Protein AF-A0A418ETD0-F1 (afdb_monomer)

Radius of gyration: 22.03 Å; Cα contacts (8 Å, |Δi|>4): 271; chains: 1; bounding box: 66×31×64 Å

Structure (mmCIF, N/CA/C/O backbone):
data_AF-A0A418ETD0-F1
#
_entry.id   AF-A0A418ETD0-F1
#
loop_
_atom_site.group_PDB
_atom_site.id
_atom_site.type_symbol
_atom_site.label_atom_id
_atom_site.label_alt_id
_atom_site.label_comp_id
_atom_site.label_asym_id
_atom_site.label_entity_id
_atom_site.label_seq_id
_atom_site.pdbx_PDB_ins_code
_atom_site.Cartn_x
_atom_site.Cartn_y
_atom_site.Cartn_z
_atom_site.occupancy
_atom_site.B_iso_or_equiv
_atom_site.auth_seq_id
_atom_site.auth_comp_id
_atom_site.auth_asym_id
_atom_site.auth_atom_id
_atom_site.pdbx_PDB_model_num
ATOM 1 N N . MET A 1 1 ? 30.623 13.959 -25.112 1.00 35.31 1 MET A N 1
ATOM 2 C CA . MET A 1 1 ? 29.538 14.837 -25.604 1.00 35.31 1 MET A CA 1
ATOM 3 C C . MET A 1 1 ? 28.334 13.960 -25.889 1.00 35.31 1 MET A C 1
ATOM 5 O O . MET A 1 1 ? 28.398 13.157 -26.806 1.00 35.31 1 MET A O 1
ATOM 9 N N . SER A 1 2 ? 27.303 14.027 -25.048 1.00 39.38 2 SER A N 1
ATOM 10 C CA . SER A 1 2 ? 26.053 13.282 -25.241 1.00 39.38 2 SER A CA 1
ATOM 11 C C . SER A 1 2 ? 25.131 14.134 -26.108 1.00 39.38 2 SER A C 1
ATOM 13 O O . SER A 1 2 ? 24.815 15.261 -25.727 1.00 39.38 2 SER A O 1
ATOM 15 N N . VAL A 1 3 ? 24.728 13.619 -27.267 1.00 35.72 3 VAL A N 1
ATOM 16 C CA . VAL A 1 3 ? 23.654 14.219 -28.062 1.00 35.72 3 VAL A CA 1
ATOM 17 C C . VAL A 1 3 ? 22.339 13.811 -27.395 1.00 35.72 3 VAL A C 1
ATOM 19 O O . VAL A 1 3 ? 22.078 12.610 -27.310 1.00 35.72 3 VAL A O 1
ATOM 22 N N . PRO A 1 4 ? 21.504 14.744 -26.905 1.00 50.06 4 PRO A N 1
ATOM 23 C CA . PRO A 1 4 ? 20.165 14.382 -26.481 1.00 50.06 4 PRO A CA 1
ATOM 24 C C . PRO A 1 4 ? 19.385 14.020 -27.747 1.00 50.06 4 PRO A C 1
ATOM 26 O O . PRO A 1 4 ? 19.139 14.877 -28.594 1.00 50.06 4 PRO A O 1
ATOM 29 N N . LEU A 1 5 ? 19.031 12.745 -27.912 1.00 43.41 5 LEU A N 1
ATOM 30 C CA . LEU A 1 5 ? 18.029 12.375 -28.904 1.00 43.41 5 LEU A CA 1
ATOM 31 C C . LEU A 1 5 ? 16.710 13.020 -28.463 1.00 43.41 5 LEU A C 1
ATOM 33 O O . LEU A 1 5 ? 16.247 12.727 -27.357 1.00 43.41 5 LEU A O 1
ATOM 37 N N . PRO A 1 6 ? 16.084 13.889 -29.275 1.00 45.78 6 PRO A N 1
ATOM 38 C CA . PRO A 1 6 ? 14.732 14.319 -28.986 1.00 45.78 6 PRO A CA 1
ATOM 39 C C . PRO A 1 6 ? 13.842 13.087 -29.150 1.00 45.78 6 PRO A C 1
ATOM 41 O O . PRO A 1 6 ? 13.578 12.637 -30.264 1.00 45.78 6 PRO A O 1
ATOM 44 N N . ILE A 1 7 ? 13.401 12.506 -28.033 1.00 53.84 7 ILE A N 1
ATOM 45 C CA . ILE A 1 7 ? 12.315 11.529 -28.042 1.00 53.84 7 ILE A CA 1
ATOM 46 C C . ILE A 1 7 ? 11.056 12.312 -28.426 1.00 53.84 7 ILE A C 1
ATOM 48 O O . ILE A 1 7 ? 10.332 12.837 -27.581 1.00 53.84 7 ILE A O 1
ATOM 52 N N . VAL A 1 8 ? 10.820 12.448 -29.728 1.00 50.56 8 VAL A N 1
ATOM 53 C CA . VAL A 1 8 ? 9.542 12.915 -30.255 1.00 50.56 8 VAL A CA 1
ATOM 54 C C . VAL A 1 8 ? 8.601 11.720 -30.193 1.00 50.56 8 VAL A C 1
ATOM 56 O O . VAL A 1 8 ? 8.617 10.851 -31.061 1.00 50.56 8 VAL A O 1
ATOM 59 N N . LEU A 1 9 ? 7.807 11.644 -29.125 1.00 55.06 9 LEU A N 1
ATOM 60 C CA . LEU A 1 9 ? 6.685 10.713 -29.061 1.00 55.06 9 LEU A CA 1
ATOM 61 C C . LEU A 1 9 ? 5.633 11.176 -30.070 1.00 55.06 9 LEU A C 1
ATOM 63 O O . LEU A 1 9 ? 4.828 12.063 -29.780 1.00 55.06 9 LEU A O 1
ATOM 67 N N . ASP A 1 10 ? 5.632 10.569 -31.253 1.00 61.56 10 ASP A N 1
ATOM 68 C CA . ASP A 1 10 ? 4.477 10.612 -32.142 1.00 61.56 10 ASP A CA 1
ATOM 69 C C . ASP A 1 10 ? 3.325 9.870 -31.449 1.00 61.56 10 ASP A C 1
ATOM 71 O O . ASP A 1 10 ? 3.211 8.641 -31.494 1.00 61.56 10 ASP A O 1
ATOM 75 N N . LYS A 1 11 ? 2.493 10.641 -30.742 1.00 58.38 11 LYS A N 1
ATOM 76 C CA . LYS A 1 11 ? 1.366 10.130 -29.955 1.00 58.38 11 LYS A CA 1
ATOM 77 C C . LYS A 1 11 ? 0.384 9.322 -30.806 1.00 58.38 11 LYS A C 1
ATOM 79 O O . LYS A 1 11 ? -0.271 8.445 -30.257 1.00 58.38 11 LYS A O 1
ATOM 84 N N . GLN A 1 12 ? 0.275 9.593 -32.110 1.00 59.00 12 GLN A N 1
ATOM 85 C CA . GLN A 1 12 ? -0.660 8.891 -32.991 1.00 59.00 12 GLN A CA 1
ATOM 86 C C . GLN A 1 12 ? -0.110 7.533 -33.434 1.00 59.00 12 GLN A C 1
ATOM 88 O O . GLN A 1 12 ? -0.843 6.547 -33.399 1.00 59.00 12 GLN A O 1
ATOM 93 N N . LYS A 1 13 ? 1.187 7.438 -33.758 1.00 56.66 13 LYS A N 1
ATOM 94 C CA . LYS A 1 13 ? 1.835 6.145 -34.049 1.00 56.66 13 LYS A CA 1
ATOM 95 C C . LYS A 1 13 ? 1.978 5.252 -32.818 1.00 56.66 13 LYS A C 1
ATOM 97 O O . LYS A 1 13 ? 1.755 4.049 -32.915 1.00 56.66 13 LYS A O 1
ATOM 102 N N . ALA A 1 14 ? 2.323 5.821 -31.663 1.00 56.53 14 ALA A N 1
ATOM 103 C CA . ALA A 1 14 ? 2.485 5.063 -3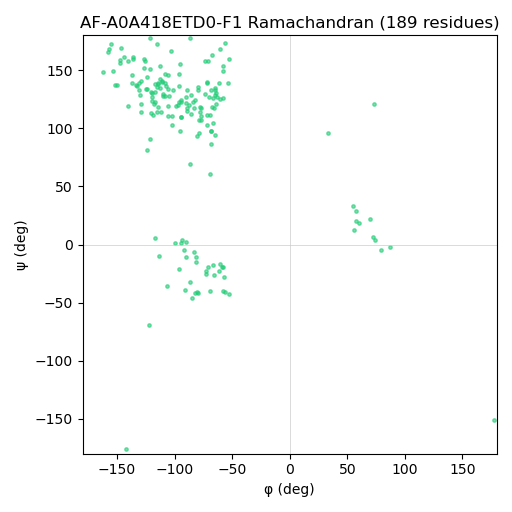0.420 1.00 56.53 14 ALA A CA 1
ATOM 104 C C . ALA A 1 14 ? 1.151 4.547 -29.840 1.00 56.53 14 ALA A C 1
ATOM 106 O O . ALA A 1 14 ? 1.150 3.612 -29.040 1.00 56.53 14 ALA A O 1
ATOM 107 N N . ALA A 1 15 ? 0.016 5.133 -30.236 1.00 59.22 15 ALA A N 1
ATOM 108 C CA . ALA A 1 15 ? -1.309 4.744 -29.754 1.00 59.22 15 ALA A CA 1
ATOM 109 C C . ALA A 1 15 ? -1.905 3.517 -30.467 1.00 59.22 15 ALA A C 1
ATOM 111 O O . ALA A 1 15 ? -2.867 2.942 -29.956 1.00 59.22 15 ALA A O 1
ATOM 112 N N . HIS A 1 16 ? -1.368 3.095 -31.619 1.00 71.56 16 HIS A N 1
ATOM 113 C CA . HIS A 1 16 ? -1.877 1.907 -32.304 1.00 71.56 16 HIS A CA 1
ATOM 114 C C . HIS A 1 16 ? -1.366 0.639 -31.601 1.00 71.56 16 HIS A C 1
ATOM 116 O O . HIS A 1 16 ? -0.174 0.325 -31.627 1.00 71.56 16 HIS A O 1
ATOM 122 N N . ASN A 1 17 ? -2.280 -0.087 -30.951 1.00 72.75 17 ASN A N 1
ATOM 123 C CA . ASN A 1 17 ? -1.973 -1.214 -30.061 1.00 72.75 17 ASN A CA 1
ATOM 124 C C . ASN A 1 17 ? -1.190 -2.364 -30.723 1.00 72.75 17 ASN A C 1
ATOM 126 O O . ASN A 1 17 ? -0.540 -3.134 -30.022 1.00 72.75 17 ASN A O 1
ATOM 130 N N . SER A 1 18 ? -1.185 -2.463 -32.056 1.00 80.81 18 SER A N 1
ATOM 131 C CA . SER A 1 18 ? -0.400 -3.452 -32.808 1.00 80.81 18 SER A CA 1
ATOM 132 C C . SER A 1 18 ? 1.113 -3.336 -32.598 1.00 80.81 18 SER A C 1
ATOM 134 O O . SER A 1 18 ? 1.847 -4.255 -32.946 1.00 80.81 18 SER A O 1
ATOM 136 N N . HIS A 1 19 ? 1.593 -2.209 -32.070 1.00 80.56 19 HIS A N 1
ATOM 137 C CA . HIS A 1 19 ? 3.004 -1.987 -31.750 1.00 80.56 19 HIS A CA 1
ATOM 138 C C . HIS A 1 19 ? 3.324 -2.190 -30.266 1.00 80.56 19 HIS A C 1
ATOM 140 O O . HIS A 1 19 ? 4.461 -1.974 -29.848 1.00 80.56 19 HIS A O 1
ATOM 146 N N . TRP A 1 20 ? 2.333 -2.554 -29.450 1.00 83.88 20 TRP A N 1
ATOM 147 C CA . TRP A 1 20 ? 2.524 -2.709 -28.018 1.00 83.88 20 TRP A CA 1
ATOM 148 C C . TRP A 1 20 ? 3.077 -4.090 -27.709 1.00 83.88 20 TRP A C 1
ATOM 150 O O . TRP A 1 20 ? 2.453 -5.112 -27.990 1.00 83.88 20 TRP A O 1
ATOM 160 N N . THR A 1 21 ? 4.228 -4.107 -27.050 1.00 83.38 21 THR A N 1
ATOM 161 C CA . THR A 1 21 ? 4.747 -5.314 -26.415 1.00 83.38 21 THR A CA 1
ATOM 162 C C . THR A 1 21 ? 4.357 -5.284 -24.948 1.00 83.38 21 THR A C 1
ATOM 164 O O . THR A 1 21 ? 4.685 -4.342 -24.224 1.00 83.38 21 THR A O 1
ATOM 167 N N . SER A 1 22 ? 3.645 -6.316 -24.504 1.00 86.25 22 SER A N 1
ATOM 168 C CA . SER A 1 22 ? 3.293 -6.466 -23.096 1.00 86.25 22 SER A CA 1
ATOM 169 C C . SER A 1 22 ? 4.560 -6.623 -22.250 1.00 86.25 22 SER A C 1
ATOM 171 O O . SER A 1 22 ? 5.400 -7.476 -22.528 1.00 86.25 22 SER A O 1
ATOM 173 N N . VAL A 1 23 ? 4.691 -5.790 -21.215 1.00 89.19 23 VAL A N 1
ATOM 174 C CA . VAL A 1 23 ? 5.763 -5.917 -20.214 1.00 89.19 23 VAL A CA 1
ATOM 175 C C . VAL A 1 23 ? 5.413 -7.000 -19.193 1.00 89.19 23 VAL A C 1
ATOM 177 O O . VAL A 1 23 ? 6.255 -7.815 -18.833 1.00 89.19 23 VAL A O 1
ATOM 180 N N . PHE A 1 24 ? 4.152 -7.030 -18.759 1.00 90.88 24 PHE A N 1
ATOM 181 C CA . PHE A 1 24 ? 3.596 -8.064 -17.894 1.00 90.88 24 PHE A CA 1
ATOM 182 C C . PHE A 1 24 ? 2.252 -8.515 -18.453 1.00 90.88 24 PHE A C 1
ATOM 184 O O . PHE A 1 24 ? 1.432 -7.677 -18.839 1.00 90.88 24 PHE A O 1
ATOM 191 N N . ALA A 1 25 ? 2.016 -9.827 -18.443 1.00 91.31 25 ALA A N 1
ATOM 192 C CA . ALA A 1 25 ? 0.726 -10.390 -18.816 1.00 91.31 25 ALA A CA 1
ATOM 193 C C . ALA A 1 25 ? -0.403 -9.828 -17.935 1.00 91.31 25 ALA A C 1
ATOM 195 O O . ALA A 1 25 ? -0.195 -9.495 -16.763 1.00 91.31 25 ALA A O 1
ATOM 196 N N . TYR A 1 26 ? -1.596 -9.733 -18.520 1.00 91.50 26 TYR A N 1
ATOM 197 C CA . TYR A 1 26 ? -2.806 -9.369 -17.794 1.00 91.50 26 TYR A CA 1
ATOM 198 C C . TYR A 1 26 ? -3.113 -10.405 -16.707 1.00 91.50 26 TYR A C 1
ATOM 200 O O . TYR A 1 26 ? -2.993 -11.607 -16.936 1.00 91.50 26 TYR A O 1
ATOM 208 N N . ASP A 1 27 ? -3.531 -9.919 -15.542 1.00 93.44 27 ASP A N 1
ATOM 209 C CA . ASP A 1 27 ? -3.945 -10.732 -14.404 1.00 93.44 27 ASP A CA 1
ATOM 210 C C . ASP A 1 27 ? -5.322 -10.235 -13.933 1.00 93.44 27 ASP A C 1
ATOM 212 O O . ASP A 1 27 ? -5.418 -9.100 -13.457 1.00 93.44 27 ASP A O 1
ATOM 216 N N . PRO A 1 28 ? -6.393 -11.041 -14.060 1.00 92.94 28 PRO A N 1
ATOM 217 C CA . PRO A 1 28 ? -7.741 -10.623 -13.680 1.00 92.94 28 PRO A CA 1
ATOM 218 C C . PRO A 1 28 ? -7.913 -10.391 -12.173 1.00 92.94 28 PRO A C 1
ATOM 220 O O . PRO A 1 28 ? -8.860 -9.718 -11.774 1.00 92.94 28 PRO A O 1
ATOM 223 N N . ALA A 1 29 ? -7.012 -10.902 -11.326 1.00 92.12 29 ALA A N 1
ATOM 224 C CA . ALA A 1 29 ? -7.037 -10.652 -9.886 1.00 92.12 29 ALA A CA 1
ATOM 225 C C . ALA A 1 29 ? -6.400 -9.304 -9.500 1.00 92.12 29 ALA A C 1
ATOM 227 O O . ALA A 1 29 ? -6.506 -8.875 -8.347 1.00 92.12 29 ALA A O 1
ATOM 228 N N . VAL A 1 30 ? -5.725 -8.636 -10.443 1.00 93.94 30 VAL A N 1
ATOM 229 C CA . VAL A 1 30 ? -4.980 -7.398 -10.211 1.00 93.94 30 VAL A CA 1
ATOM 230 C C . VAL A 1 30 ? -5.602 -6.246 -10.990 1.00 93.94 30 VAL A C 1
ATOM 232 O O . VAL A 1 30 ? -5.528 -6.168 -12.214 1.00 93.94 30 VAL A O 1
ATOM 235 N N . LYS A 1 31 ? -6.140 -5.270 -10.259 1.00 93.56 31 LYS A N 1
ATOM 236 C CA . LYS A 1 31 ? -6.543 -3.981 -10.824 1.00 93.56 31 LYS A CA 1
ATOM 237 C C . LYS A 1 31 ? -5.353 -3.033 -10.770 1.00 93.56 31 LYS A C 1
ATOM 239 O O . LYS A 1 31 ? -4.927 -2.664 -9.682 1.00 93.56 31 LYS A O 1
ATOM 244 N N . VAL A 1 32 ? -4.824 -2.615 -11.917 1.00 95.25 32 VAL A N 1
ATOM 245 C CA . VAL A 1 32 ? -3.819 -1.540 -11.989 1.00 95.25 32 VAL A CA 1
ATOM 246 C C . VAL A 1 32 ? -4.541 -0.205 -12.152 1.00 95.25 32 VAL A C 1
ATOM 248 O O . VAL A 1 32 ? -5.371 -0.056 -13.041 1.00 95.25 32 VAL A O 1
ATOM 251 N N . GLU A 1 33 ? -4.236 0.758 -11.289 1.00 93.00 33 GLU A N 1
ATOM 252 C CA . GLU A 1 33 ? -4.887 2.074 -11.254 1.00 93.00 33 GLU A CA 1
ATOM 253 C C . GLU A 1 33 ? -3.979 3.183 -11.790 1.00 93.00 33 GLU A C 1
ATOM 255 O O . GLU A 1 33 ? -4.449 4.118 -12.430 1.00 93.00 33 GLU A O 1
ATOM 260 N N . SER A 1 34 ? -2.672 3.104 -11.534 1.00 94.75 34 SER A N 1
ATOM 261 C CA . SER A 1 34 ? -1.711 4.089 -12.035 1.00 94.75 34 SER A CA 1
ATOM 262 C C . SER A 1 34 ? -0.290 3.537 -12.097 1.00 94.75 34 SER A C 1
ATOM 264 O O . SER A 1 34 ? 0.027 2.498 -11.512 1.00 94.75 34 SER A O 1
ATOM 266 N N . VAL A 1 35 ? 0.573 4.263 -12.804 1.00 96.12 35 VAL A N 1
ATOM 267 C CA . VAL A 1 35 ? 2.010 4.007 -12.895 1.00 96.12 35 VAL A CA 1
ATOM 268 C C . VAL A 1 35 ? 2.780 5.288 -12.584 1.00 96.12 35 VAL A C 1
ATOM 270 O O . VAL A 1 35 ? 2.383 6.372 -13.008 1.00 96.12 35 VAL A O 1
ATOM 273 N N . ILE A 1 36 ? 3.885 5.161 -11.853 1.00 95.81 36 ILE A N 1
ATOM 274 C CA . ILE A 1 36 ? 4.906 6.206 -11.724 1.00 95.81 36 ILE A CA 1
ATOM 275 C C . ILE A 1 36 ? 6.232 5.662 -12.249 1.00 95.81 36 ILE A C 1
ATOM 277 O O . ILE A 1 36 ? 6.637 4.559 -11.883 1.00 95.81 36 ILE A O 1
ATOM 281 N N . CYS A 1 37 ? 6.891 6.421 -13.121 1.00 95.88 37 CYS A N 1
ATOM 282 C CA . CYS A 1 37 ? 8.130 6.011 -13.773 1.00 95.88 37 CYS A CA 1
ATOM 283 C C . CYS A 1 37 ? 9.324 6.775 -13.199 1.00 95.88 37 CYS A C 1
ATOM 285 O O . CYS A 1 37 ? 9.264 7.994 -13.042 1.00 95.88 37 CYS A O 1
ATOM 287 N N . PHE A 1 38 ? 10.406 6.047 -12.956 1.00 95.94 38 PHE A N 1
ATOM 288 C CA . PHE A 1 38 ? 11.734 6.555 -12.636 1.00 95.94 38 PHE A CA 1
ATOM 289 C C . PHE A 1 38 ? 12.698 6.158 -13.755 1.00 95.94 38 PHE A C 1
ATOM 291 O O . PHE A 1 38 ? 12.350 5.373 -14.637 1.00 95.94 38 PHE A O 1
ATOM 298 N N . GLU A 1 39 ? 13.925 6.671 -13.711 1.00 93.88 39 GLU A N 1
ATOM 299 C CA . GLU A 1 39 ? 14.936 6.383 -14.733 1.00 93.88 39 GLU A CA 1
ATOM 300 C C . GLU A 1 39 ? 15.208 4.880 -14.912 1.00 93.88 39 GLU A C 1
ATOM 302 O O . GLU A 1 39 ? 15.345 4.406 -16.037 1.00 93.88 39 GLU A O 1
ATOM 307 N N . SER A 1 40 ? 15.269 4.126 -13.808 1.00 91.12 40 SER A N 1
ATOM 308 C CA . SER A 1 40 ? 15.696 2.714 -13.809 1.00 91.12 40 SER A CA 1
ATOM 309 C C . SER A 1 40 ? 14.598 1.705 -13.449 1.00 91.12 40 SER A C 1
ATOM 311 O O . SER A 1 40 ? 14.806 0.500 -13.574 1.00 91.12 40 SER A O 1
ATOM 313 N N . PHE A 1 41 ? 13.437 2.164 -12.979 1.00 95.12 41 PHE A N 1
ATOM 314 C CA . PHE A 1 41 ? 12.332 1.304 -12.548 1.00 95.12 41 PHE A CA 1
ATOM 315 C C . PHE A 1 41 ? 11.002 2.062 -12.617 1.00 95.12 41 PHE A C 1
ATOM 317 O O . PHE A 1 41 ? 10.967 3.281 -12.763 1.00 95.12 41 PHE A O 1
ATOM 324 N N . PHE A 1 42 ? 9.882 1.362 -12.492 1.00 96.31 42 PHE A N 1
ATOM 325 C CA . PHE A 1 42 ? 8.569 1.983 -12.341 1.00 96.31 42 PHE A CA 1
ATOM 326 C C . PHE A 1 42 ? 7.762 1.275 -11.260 1.00 96.31 42 PHE A C 1
ATOM 328 O O . PHE A 1 42 ? 8.048 0.138 -10.886 1.00 96.31 42 PHE A O 1
ATOM 335 N N . VAL A 1 43 ? 6.747 1.951 -10.732 1.00 97.62 43 VAL A N 1
ATOM 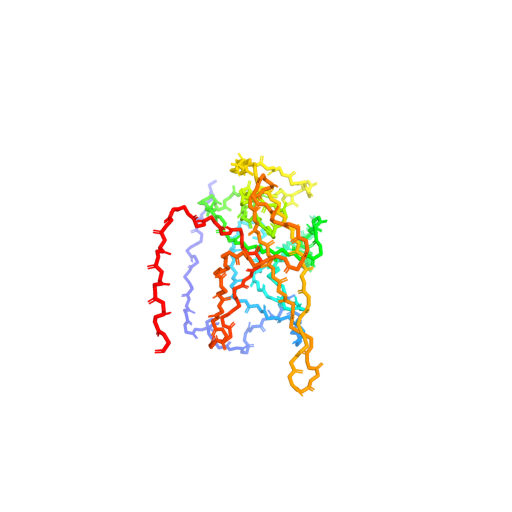336 C CA . VAL A 1 43 ? 5.863 1.393 -9.708 1.00 97.62 43 VAL A CA 1
ATOM 337 C C . VAL A 1 43 ? 4.442 1.375 -10.228 1.00 97.62 43 VAL A C 1
ATOM 339 O O . VAL A 1 43 ? 3.889 2.414 -10.590 1.00 97.62 43 VAL A O 1
ATOM 342 N N . LEU A 1 44 ? 3.844 0.187 -10.234 1.00 97.25 44 LEU A N 1
ATOM 343 C CA . LEU A 1 44 ? 2.418 0.018 -10.468 1.00 97.25 44 LEU A CA 1
ATOM 344 C C . LEU A 1 44 ? 1.683 0.177 -9.140 1.00 97.25 44 LEU A C 1
ATOM 346 O O . LEU A 1 44 ? 2.019 -0.476 -8.150 1.00 97.25 44 LEU A O 1
ATOM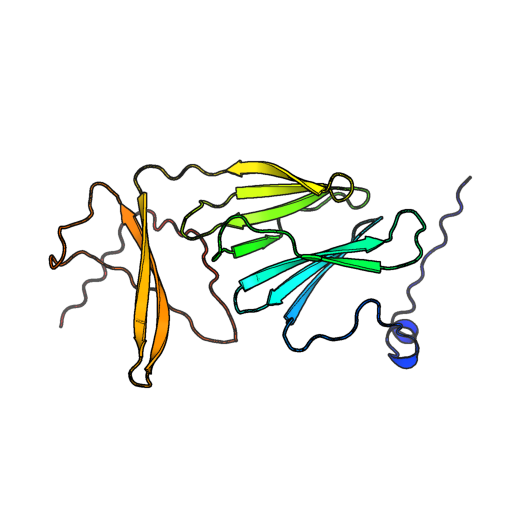 350 N N . SER A 1 45 ? 0.670 1.034 -9.131 1.00 96.81 45 SER A N 1
ATOM 351 C CA . SER A 1 45 ? -0.256 1.197 -8.013 1.00 96.81 45 SER A CA 1
ATOM 352 C C . SER A 1 45 ? -1.604 0.623 -8.399 1.00 96.81 45 SER A C 1
ATOM 354 O O . SER A 1 45 ? -2.058 0.805 -9.529 1.00 96.81 45 SER A O 1
ATOM 356 N N . GLY A 1 46 ? -2.251 -0.068 -7.471 1.00 95.19 46 GLY A N 1
ATOM 357 C CA . GLY A 1 46 ? -3.538 -0.673 -7.757 1.00 95.19 46 GLY A CA 1
ATOM 358 C C . GLY A 1 46 ? -4.079 -1.477 -6.594 1.00 95.19 46 GLY A C 1
ATOM 359 O O . GLY A 1 46 ? -3.782 -1.174 -5.438 1.00 95.19 46 GLY A O 1
ATOM 360 N N . ARG A 1 47 ? -4.865 -2.506 -6.902 1.00 93.50 47 ARG A N 1
ATOM 361 C CA . ARG A 1 47 ? -5.546 -3.350 -5.926 1.00 93.50 47 ARG A CA 1
ATOM 362 C C . ARG A 1 47 ? -5.460 -4.826 -6.281 1.00 93.50 47 ARG A C 1
ATOM 364 O O . ARG A 1 47 ? -5.487 -5.202 -7.448 1.00 93.50 47 ARG A O 1
ATOM 371 N N . GLN A 1 48 ? -5.384 -5.643 -5.241 1.00 91.75 48 GLN A N 1
ATOM 372 C CA . GLN A 1 48 ? -5.494 -7.100 -5.282 1.00 91.75 48 GLN A CA 1
ATOM 373 C C . GLN A 1 48 ? -6.092 -7.530 -3.942 1.00 91.75 48 GLN A C 1
ATOM 375 O O . GLN A 1 48 ? -5.714 -6.960 -2.914 1.00 91.75 48 GLN A O 1
ATOM 380 N N . GLU A 1 49 ? -7.046 -8.467 -3.956 1.00 87.19 49 GLU A N 1
ATOM 381 C CA . GLU A 1 49 ? -7.733 -8.969 -2.745 1.00 87.19 49 GLU A CA 1
ATOM 382 C C . GLU A 1 49 ? -8.381 -7.853 -1.900 1.00 87.19 49 GLU A C 1
ATOM 384 O O . GLU A 1 49 ? -8.408 -7.895 -0.675 1.00 87.19 49 GLU A O 1
ATOM 389 N N . GLY A 1 50 ? -8.871 -6.791 -2.549 1.00 79.94 50 GLY A N 1
ATOM 390 C CA . GLY A 1 50 ? -9.509 -5.669 -1.851 1.00 79.94 50 GLY A CA 1
ATOM 391 C C . GLY A 1 50 ? -8.551 -4.758 -1.069 1.00 79.94 50 GLY A C 1
ATOM 392 O O . GLY A 1 50 ? -9.015 -3.817 -0.423 1.00 79.94 50 GLY A O 1
ATOM 393 N N . LEU A 1 51 ? -7.235 -4.953 -1.167 1.00 86.00 51 LEU A N 1
ATOM 394 C CA . LEU A 1 51 ? -6.217 -4.098 -0.549 1.00 86.00 51 LEU A CA 1
ATOM 395 C C . LEU A 1 51 ? -5.481 -3.271 -1.602 1.00 86.00 51 LEU A C 1
ATOM 397 O O . LEU A 1 51 ? -5.258 -3.727 -2.725 1.00 86.00 51 LEU A O 1
ATOM 401 N N . THR A 1 52 ? -5.073 -2.056 -1.235 1.00 94.12 52 THR A N 1
ATOM 402 C CA . THR A 1 52 ? -4.150 -1.259 -2.052 1.00 94.12 52 THR A CA 1
ATOM 403 C C . THR A 1 52 ? -2.799 -1.954 -2.134 1.00 94.12 52 THR A C 1
ATOM 405 O O . THR A 1 52 ? -2.258 -2.363 -1.114 1.00 94.12 52 THR A O 1
ATOM 408 N N . GLN A 1 53 ? -2.222 -2.028 -3.323 1.00 96.44 53 GLN A N 1
ATOM 409 C CA . GLN A 1 53 ? -0.942 -2.671 -3.581 1.00 96.44 53 GLN A CA 1
ATOM 410 C C . GLN A 1 53 ? 0.026 -1.734 -4.285 1.00 96.44 53 GLN A C 1
ATOM 412 O O . GLN A 1 53 ? -0.369 -0.774 -4.958 1.00 96.44 53 GLN A O 1
ATOM 417 N N . ARG A 1 54 ? 1.310 -2.054 -4.142 1.00 97.44 54 ARG A N 1
ATOM 418 C CA . ARG A 1 54 ? 2.403 -1.478 -4.918 1.00 97.44 54 ARG A CA 1
ATOM 419 C C . ARG A 1 54 ? 3.258 -2.609 -5.456 1.00 97.44 54 ARG A C 1
ATOM 421 O O . ARG A 1 54 ? 3.690 -3.470 -4.688 1.00 97.44 54 ARG A O 1
ATOM 428 N N . TRP A 1 55 ? 3.505 -2.589 -6.760 1.00 97.50 55 TRP A N 1
ATOM 429 C CA . TRP A 1 55 ? 4.454 -3.490 -7.399 1.00 97.50 55 TRP A CA 1
ATOM 430 C C . TRP A 1 55 ? 5.616 -2.689 -7.960 1.00 97.50 55 TRP A C 1
ATOM 432 O O . TRP A 1 55 ? 5.428 -1.844 -8.836 1.00 97.50 55 TRP A O 1
ATOM 442 N N . ILE A 1 56 ? 6.812 -2.966 -7.454 1.00 95.94 56 ILE A N 1
ATOM 443 C CA . ILE A 1 56 ? 8.051 -2.390 -7.955 1.00 95.94 56 ILE A CA 1
ATOM 444 C C . ILE A 1 56 ? 8.490 -3.202 -9.164 1.00 95.94 56 ILE A C 1
ATOM 446 O O . ILE A 1 56 ? 8.612 -4.427 -9.089 1.00 95.94 56 ILE A O 1
ATOM 450 N N . CYS A 1 57 ? 8.675 -2.512 -10.281 1.00 95.50 57 CYS A N 1
ATOM 451 C CA . CYS A 1 57 ? 8.953 -3.111 -11.570 1.00 95.50 57 CYS A CA 1
ATOM 452 C C . CYS A 1 57 ? 10.294 -2.609 -12.089 1.00 95.50 57 CYS A C 1
ATOM 454 O O . CYS A 1 57 ? 10.440 -1.431 -12.411 1.00 95.50 57 CYS A O 1
ATOM 456 N N . GLY A 1 58 ? 11.270 -3.499 -12.184 1.00 92.88 58 GLY A N 1
ATOM 457 C CA . GLY A 1 58 ? 12.610 -3.167 -12.647 1.00 92.88 58 GLY A CA 1
ATOM 458 C C . GLY A 1 58 ? 13.224 -4.324 -13.411 1.00 92.88 58 GLY A C 1
ATOM 459 O O . GLY A 1 58 ? 12.667 -5.424 -13.436 1.00 92.88 58 GLY A O 1
ATOM 460 N N . LYS A 1 59 ? 14.349 -4.069 -14.068 1.00 87.62 59 LYS A N 1
ATOM 461 C CA . LYS A 1 59 ? 15.084 -5.107 -14.786 1.00 87.62 59 LYS A CA 1
ATOM 462 C C . LYS A 1 59 ? 16.192 -5.694 -13.921 1.00 87.62 59 LYS A C 1
ATOM 464 O O . LYS A 1 59 ? 16.670 -5.047 -12.990 1.00 87.62 59 LYS A O 1
ATOM 469 N N . ASP A 1 60 ? 16.578 -6.925 -14.231 1.00 74.81 60 ASP A N 1
ATOM 470 C CA . ASP A 1 60 ? 17.784 -7.539 -13.678 1.00 74.81 60 ASP A CA 1
ATOM 471 C C . ASP A 1 60 ? 19.052 -6.741 -14.043 1.00 74.81 60 ASP A C 1
ATOM 473 O O . ASP A 1 60 ? 19.049 -5.864 -14.909 1.00 74.81 60 ASP A O 1
ATOM 477 N N . THR A 1 61 ? 20.174 -7.062 -13.396 1.00 69.31 61 THR A N 1
ATOM 478 C CA . THR A 1 61 ? 21.481 -6.428 -13.653 1.00 69.31 61 THR A CA 1
ATOM 479 C C . THR A 1 61 ? 21.959 -6.566 -15.102 1.00 69.31 61 THR A C 1
ATOM 481 O O . THR A 1 61 ? 22.786 -5.773 -15.545 1.00 69.31 61 THR A O 1
ATOM 484 N N . ASN A 1 62 ? 21.416 -7.528 -15.854 1.00 73.56 62 ASN A N 1
ATOM 485 C CA . ASN A 1 62 ? 21.712 -7.747 -17.271 1.00 73.56 62 ASN A CA 1
ATOM 486 C C . ASN A 1 62 ? 20.719 -7.040 -18.213 1.00 73.56 62 ASN A C 1
ATOM 488 O O . ASN A 1 62 ? 20.815 -7.179 -19.432 1.00 73.56 62 ASN A O 1
ATOM 492 N N . ASN A 1 63 ? 19.776 -6.270 -17.661 1.00 71.44 63 ASN A N 1
ATOM 493 C CA . ASN A 1 63 ? 18.767 -5.484 -18.367 1.00 71.44 63 ASN A CA 1
ATOM 494 C C . ASN A 1 63 ? 17.858 -6.303 -19.314 1.00 71.44 63 ASN A C 1
ATOM 496 O O . ASN A 1 63 ? 17.247 -5.747 -20.241 1.00 71.44 63 ASN A O 1
ATOM 500 N N . SER A 1 64 ? 17.785 -7.616 -19.086 1.00 75.06 64 SER A N 1
ATOM 501 C CA . SER A 1 64 ? 17.262 -8.620 -20.009 1.00 75.06 64 SER A CA 1
ATOM 502 C C . SER A 1 64 ? 15.768 -8.869 -19.812 1.00 75.06 64 SER A C 1
ATOM 504 O O . SER A 1 64 ? 15.028 -8.975 -20.789 1.00 75.06 64 SER A O 1
ATOM 506 N N . THR A 1 65 ? 15.309 -8.889 -18.557 1.00 83.75 65 THR A N 1
ATOM 507 C CA . THR A 1 65 ? 13.941 -9.284 -18.204 1.00 83.75 65 THR A CA 1
ATOM 508 C C . THR A 1 65 ? 13.355 -8.345 -17.160 1.00 83.75 65 THR A C 1
ATOM 510 O O . THR A 1 65 ? 14.034 -7.934 -16.222 1.00 83.75 65 THR A O 1
ATOM 513 N N . TRP A 1 66 ? 12.080 -7.992 -17.331 1.00 90.06 66 TRP A N 1
ATOM 514 C CA . TRP A 1 66 ? 11.333 -7.224 -16.341 1.00 90.06 66 TRP A CA 1
ATOM 515 C C . TRP A 1 66 ? 10.844 -8.126 -15.211 1.00 90.06 66 TRP A C 1
ATOM 517 O O . TRP A 1 66 ? 10.222 -9.160 -15.447 1.00 90.06 66 TRP A O 1
ATOM 527 N N . HIS A 1 67 ? 11.051 -7.682 -13.978 1.00 90.94 67 HIS A N 1
ATOM 528 C CA . HIS A 1 67 ? 10.535 -8.320 -12.776 1.00 90.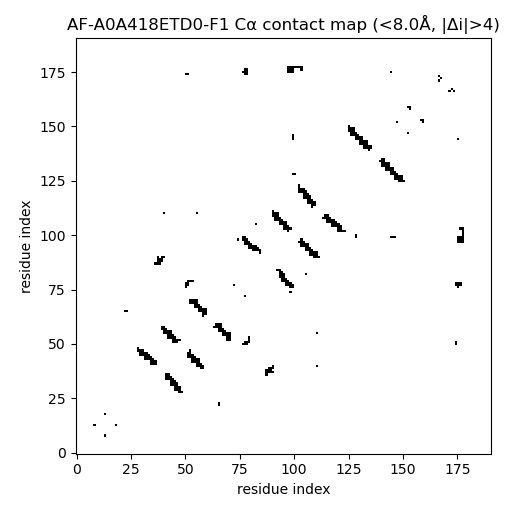94 67 HIS A CA 1
ATOM 529 C C . HIS A 1 67 ? 9.501 -7.418 -12.115 1.00 90.94 67 HIS A C 1
ATOM 531 O O . HIS A 1 67 ? 9.664 -6.201 -12.094 1.00 90.94 67 HIS A O 1
ATOM 537 N N . LYS A 1 68 ? 8.443 -8.027 -11.575 1.00 92.81 68 LYS A N 1
ATOM 538 C CA . LYS A 1 68 ? 7.365 -7.358 -10.840 1.00 92.81 68 LYS A CA 1
ATOM 539 C C . LYS A 1 68 ? 7.325 -7.909 -9.421 1.00 92.81 68 LYS A C 1
ATOM 541 O O . LYS A 1 68 ? 6.921 -9.053 -9.229 1.00 92.81 68 LYS A O 1
ATOM 546 N N . THR A 1 69 ? 7.681 -7.091 -8.437 1.00 92.94 69 THR A N 1
ATOM 547 C CA . THR A 1 69 ? 7.731 -7.500 -7.027 1.00 92.94 69 THR A CA 1
ATOM 548 C C . THR A 1 69 ? 6.732 -6.697 -6.210 1.00 92.94 69 THR A C 1
ATOM 550 O O . THR A 1 69 ? 6.788 -5.469 -6.181 1.00 92.94 69 THR A O 1
ATOM 553 N N . ARG A 1 70 ? 5.802 -7.380 -5.535 1.00 95.06 70 ARG A N 1
ATOM 554 C CA . ARG A 1 70 ? 4.868 -6.745 -4.594 1.00 95.06 70 ARG A CA 1
ATOM 555 C C . ARG A 1 70 ? 5.644 -6.265 -3.367 1.00 95.06 70 ARG A C 1
ATOM 557 O O . ARG A 1 70 ? 6.435 -7.029 -2.818 1.00 95.06 70 ARG A O 1
ATOM 564 N N . LEU A 1 71 ? 5.419 -5.025 -2.932 1.00 95.12 71 LEU A N 1
ATOM 565 C CA . LEU A 1 71 ? 5.996 -4.555 -1.672 1.00 95.12 71 LEU A CA 1
ATOM 566 C C . LEU A 1 71 ? 5.404 -5.358 -0.498 1.00 95.12 71 LEU A C 1
ATOM 568 O O . LEU A 1 71 ? 4.175 -5.448 -0.401 1.00 95.12 71 LEU A O 1
ATOM 572 N N . PRO A 1 72 ? 6.239 -5.930 0.389 1.00 92.50 72 PRO A N 1
ATOM 573 C CA . PRO A 1 72 ? 5.758 -6.634 1.568 1.00 92.50 72 PRO A CA 1
ATOM 574 C C . PRO A 1 72 ? 5.213 -5.632 2.584 1.00 92.50 72 PRO A C 1
ATOM 576 O O . PRO A 1 72 ? 5.798 -4.569 2.786 1.00 92.50 72 PRO A O 1
ATOM 579 N N . MET A 1 73 ? 4.106 -5.987 3.231 1.00 92.06 73 MET A N 1
ATOM 580 C CA . MET A 1 73 ? 3.470 -5.150 4.246 1.00 92.06 73 MET A CA 1
ATOM 581 C C . MET A 1 73 ? 3.481 -5.866 5.592 1.00 92.06 73 MET A C 1
ATOM 583 O O . MET A 1 73 ? 3.262 -7.078 5.624 1.00 92.06 73 MET A O 1
ATOM 587 N N . PRO A 1 74 ? 3.766 -5.148 6.691 1.00 87.69 74 PRO A N 1
ATOM 588 C CA . PRO A 1 74 ? 3.930 -5.764 8.004 1.00 87.69 74 PRO A CA 1
ATOM 589 C C . PRO A 1 74 ? 2.598 -6.232 8.606 1.00 87.69 74 PRO A C 1
ATOM 591 O O . PRO A 1 74 ? 2.588 -7.123 9.450 1.00 87.69 74 PRO A O 1
ATOM 594 N N . GLU A 1 75 ? 1.478 -5.654 8.171 1.00 84.50 75 GLU A N 1
ATOM 595 C CA . GLU A 1 75 ? 0.135 -6.003 8.631 1.00 84.50 75 GLU A CA 1
ATOM 596 C C . GLU A 1 75 ? -0.685 -6.649 7.510 1.00 84.50 75 GLU A C 1
ATOM 598 O O . GLU A 1 75 ? -0.478 -6.379 6.329 1.00 84.50 75 GLU A O 1
ATOM 603 N N . ALA A 1 76 ? -1.663 -7.479 7.883 1.00 81.81 76 ALA A N 1
ATOM 604 C CA . ALA A 1 76 ? -2.558 -8.135 6.928 1.00 81.81 76 ALA A CA 1
ATOM 605 C C . ALA A 1 76 ? -3.581 -7.173 6.296 1.00 81.81 76 ALA A C 1
ATOM 607 O O . ALA A 1 76 ? -4.070 -7.424 5.199 1.00 81.81 76 ALA A O 1
ATOM 608 N N . ILE A 1 77 ? -3.918 -6.075 6.982 1.00 81.00 77 ILE A N 1
ATOM 609 C CA . ILE A 1 77 ? -4.875 -5.061 6.524 1.00 81.00 77 ILE A CA 1
ATOM 610 C C . ILE A 1 77 ? -4.214 -3.694 6.649 1.00 81.00 77 ILE A C 1
ATOM 612 O O . ILE A 1 77 ? -3.839 -3.278 7.740 1.00 81.00 77 ILE A O 1
ATOM 616 N N . TYR A 1 78 ? -4.099 -2.991 5.531 1.00 87.88 78 TYR A N 1
ATOM 617 C CA . TYR A 1 78 ? -3.376 -1.728 5.436 1.00 87.88 78 TYR A CA 1
ATOM 618 C C . TYR A 1 78 ? -3.905 -0.894 4.269 1.00 87.88 78 TYR A C 1
ATOM 620 O O . TYR A 1 78 ? -4.717 -1.348 3.457 1.00 87.88 78 TYR A O 1
ATOM 628 N N . SER A 1 79 ? -3.416 0.336 4.182 1.00 90.06 79 SER A N 1
ATOM 629 C CA . SER A 1 79 ? -3.649 1.251 3.078 1.00 90.06 79 SER A CA 1
ATOM 630 C C . SER A 1 79 ? -2.337 1.886 2.621 1.00 90.06 79 SER A C 1
ATOM 632 O O . SER A 1 79 ? -1.514 2.303 3.438 1.00 90.06 79 SER A O 1
ATOM 634 N N . LEU A 1 80 ? -2.155 1.964 1.302 1.00 95.25 80 LEU A N 1
ATOM 635 C CA . LEU A 1 80 ? -0.997 2.562 0.645 1.00 95.25 80 LEU A CA 1
ATOM 636 C C . LEU A 1 80 ? -1.417 3.753 -0.207 1.00 95.25 80 LEU A C 1
ATOM 638 O O . LEU A 1 80 ? -2.150 3.606 -1.192 1.00 95.25 80 LEU A O 1
ATOM 642 N N . GLY A 1 81 ? -0.866 4.918 0.110 1.00 92.88 81 GLY A N 1
ATOM 643 C CA . GLY A 1 81 ? -0.919 6.109 -0.730 1.00 92.88 81 GLY A CA 1
ATOM 644 C C . GLY A 1 81 ? 0.401 6.346 -1.456 1.00 92.88 81 GLY A C 1
ATOM 645 O O . GLY A 1 81 ? 1.427 5.739 -1.162 1.00 92.88 81 GLY A O 1
ATOM 646 N N . THR A 1 82 ? 0.384 7.224 -2.452 1.00 93.00 82 THR A N 1
ATOM 647 C CA . THR A 1 82 ? 1.615 7.681 -3.109 1.00 93.00 82 THR A CA 1
ATOM 648 C C . THR A 1 82 ? 2.067 8.974 -2.444 1.00 93.00 82 THR A C 1
ATOM 650 O O . THR A 1 82 ? 1.302 9.932 -2.379 1.00 93.00 82 THR A O 1
ATOM 653 N N . ALA A 1 83 ? 3.305 9.006 -1.949 1.00 94.25 83 ALA A N 1
ATOM 654 C CA . ALA A 1 83 ? 3.898 10.226 -1.412 1.00 94.25 83 ALA A CA 1
ATOM 65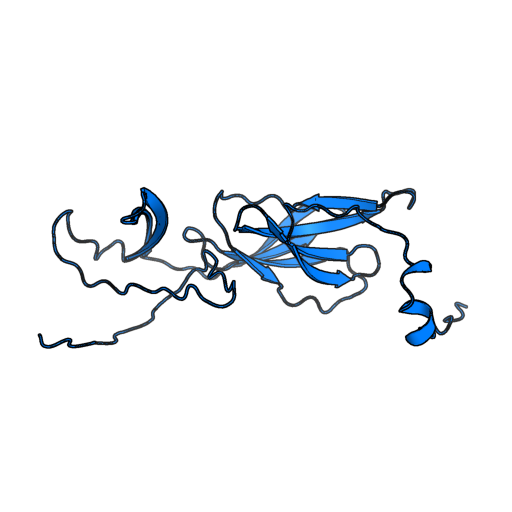5 C C . ALA A 1 83 ? 4.564 11.040 -2.536 1.00 94.25 83 ALA A C 1
ATOM 657 O O . ALA A 1 83 ? 4.611 10.633 -3.700 1.00 94.25 83 ALA A O 1
ATOM 658 N N . LYS A 1 84 ? 5.109 12.213 -2.196 1.00 93.56 84 LYS A N 1
ATOM 659 C CA . LYS A 1 84 ? 5.801 13.064 -3.170 1.00 93.56 84 LYS A CA 1
ATOM 660 C C . LYS A 1 84 ? 7.103 12.407 -3.652 1.00 93.56 84 LYS A C 1
ATOM 662 O O . LYS A 1 84 ? 8.040 12.234 -2.873 1.00 93.56 84 LYS A O 1
ATOM 667 N N . ASN A 1 85 ? 7.170 12.132 -4.953 1.00 96.19 85 ASN A N 1
ATOM 668 C CA . ASN A 1 85 ? 8.342 11.617 -5.664 1.00 96.19 85 ASN A CA 1
ATOM 669 C C . ASN A 1 85 ? 8.715 12.613 -6.773 1.00 96.19 85 ASN A C 1
ATOM 671 O O . ASN A 1 85 ? 8.146 12.567 -7.856 1.00 96.19 85 ASN A O 1
ATOM 675 N N . ALA A 1 86 ? 9.587 13.578 -6.464 1.00 93.75 86 ALA A N 1
ATOM 676 C CA . ALA A 1 86 ? 9.939 14.661 -7.393 1.00 93.75 86 ALA A CA 1
ATOM 677 C C . ALA A 1 86 ? 11.227 14.398 -8.190 1.00 93.75 86 ALA A C 1
ATOM 679 O O . ALA A 1 86 ? 11.421 15.007 -9.235 1.00 93.75 86 ALA A O 1
ATOM 680 N N . GLU A 1 87 ? 12.093 13.514 -7.691 1.00 96.12 87 GLU A N 1
ATOM 681 C CA . GLU A 1 87 ? 13.358 13.168 -8.335 1.00 96.12 87 GLU A CA 1
ATOM 682 C C . GLU A 1 87 ? 13.140 11.987 -9.285 1.00 96.12 87 GLU A C 1
ATOM 684 O O . GLU A 1 87 ? 12.676 10.934 -8.849 1.00 96.12 87 GLU A O 1
ATOM 689 N N . TYR A 1 88 ? 13.450 12.162 -10.571 1.00 95.50 88 TYR A N 1
ATOM 690 C CA . TYR A 1 88 ? 13.294 11.108 -11.582 1.00 95.50 88 TYR A CA 1
ATOM 691 C C . TYR A 1 88 ? 14.488 10.143 -11.590 1.00 95.50 88 TYR A C 1
ATOM 693 O O . TYR A 1 88 ? 14.306 8.924 -11.670 1.00 95.50 88 TYR A O 1
ATOM 701 N N . ALA A 1 89 ? 15.701 10.691 -11.471 1.00 96.75 89 ALA A N 1
ATOM 702 C CA . ALA A 1 89 ? 16.956 9.947 -11.431 1.00 96.75 89 ALA A CA 1
ATOM 703 C C . ALA A 1 89 ? 17.264 9.518 -9.987 1.00 96.75 89 ALA A C 1
ATOM 705 O O . ALA A 1 89 ? 18.144 10.050 -9.311 1.00 96.75 89 ALA A O 1
ATOM 706 N N . THR A 1 90 ? 16.473 8.581 -9.466 1.00 95.88 90 THR A N 1
ATOM 707 C CA . THR A 1 90 ? 16.619 8.067 -8.101 1.00 95.88 90 THR A CA 1
ATOM 708 C C . THR A 1 90 ? 16.379 6.565 -8.041 1.00 95.88 90 THR A C 1
ATOM 710 O O . THR A 1 90 ? 15.704 5.996 -8.894 1.00 95.88 90 THR A O 1
ATOM 713 N N . THR A 1 91 ? 16.903 5.926 -6.998 1.00 95.00 91 THR A N 1
ATOM 714 C CA . THR A 1 91 ? 16.601 4.534 -6.627 1.00 95.00 91 THR A CA 1
ATOM 715 C C . THR A 1 91 ? 15.446 4.441 -5.630 1.00 95.00 91 THR A C 1
ATOM 717 O O . THR A 1 91 ? 15.040 3.344 -5.253 1.00 95.00 91 THR A O 1
ATOM 720 N N . LYS A 1 92 ? 14.941 5.584 -5.152 1.00 96.88 92 LYS A N 1
ATOM 721 C CA . LYS A 1 92 ? 14.057 5.673 -3.991 1.00 96.88 92 LYS A CA 1
ATOM 722 C C . LYS A 1 92 ? 12.621 5.939 -4.408 1.00 96.88 92 LYS A C 1
ATOM 724 O O . LYS A 1 92 ? 12.331 6.917 -5.088 1.00 96.88 92 LYS A O 1
ATOM 729 N N . TYR A 1 93 ? 11.712 5.112 -3.914 1.00 97.56 93 TYR A N 1
ATOM 730 C CA . TYR A 1 93 ? 10.275 5.302 -4.032 1.00 97.56 93 TYR A CA 1
ATOM 731 C C . TYR A 1 93 ? 9.673 5.636 -2.670 1.00 97.56 93 TYR A C 1
ATOM 733 O O . TYR A 1 93 ? 9.861 4.902 -1.701 1.00 97.56 93 TYR A O 1
ATOM 741 N N . ARG A 1 94 ? 8.911 6.728 -2.594 1.00 97.88 94 ARG A N 1
ATOM 742 C CA . ARG A 1 94 ? 8.187 7.127 -1.384 1.00 97.88 94 ARG A CA 1
ATOM 743 C C . ARG A 1 94 ? 6.697 6.857 -1.501 1.00 97.88 94 ARG A C 1
ATOM 745 O O . ARG A 1 94 ? 6.049 7.257 -2.470 1.00 97.88 94 ARG A O 1
ATOM 752 N N . TYR A 1 95 ? 6.141 6.267 -0.457 1.00 96.75 95 TYR A N 1
ATOM 753 C CA . TYR A 1 95 ? 4.717 5.991 -0.318 1.00 96.75 95 TYR A CA 1
ATOM 754 C C . TYR A 1 95 ? 4.249 6.357 1.088 1.00 96.75 95 TYR A C 1
ATOM 756 O O . TYR A 1 95 ? 5.064 6.533 1.998 1.00 96.75 95 TYR A O 1
ATOM 764 N N . THR A 1 96 ? 2.941 6.520 1.257 1.00 95.62 96 THR A N 1
ATOM 765 C CA . THR A 1 96 ? 2.352 6.568 2.594 1.00 95.62 96 THR A CA 1
ATOM 766 C C . THR A 1 96 ? 1.840 5.186 2.958 1.00 95.62 96 THR A C 1
ATOM 768 O O . THR A 1 96 ? 1.250 4.500 2.123 1.00 95.62 96 THR A O 1
ATOM 771 N N . TYR A 1 97 ? 2.100 4.771 4.189 1.00 93.75 97 TYR A N 1
ATOM 772 C CA . TYR A 1 97 ? 1.582 3.552 4.790 1.00 93.75 97 TYR A CA 1
ATOM 773 C C . TYR A 1 97 ? 0.717 3.950 5.972 1.00 93.75 97 TYR A C 1
ATOM 775 O O . TYR A 1 97 ? 1.125 4.755 6.803 1.00 93.75 97 TYR A O 1
ATOM 783 N N . SER A 1 98 ? -0.477 3.394 6.053 1.00 88.12 98 SER A N 1
ATOM 784 C CA . SER A 1 98 ? -1.276 3.447 7.267 1.00 88.12 98 SER A CA 1
ATOM 785 C C . SER A 1 98 ? -2.034 2.146 7.408 1.00 88.12 98 SER A C 1
ATOM 787 O O . SER A 1 98 ? -2.225 1.397 6.448 1.00 88.12 98 SER A O 1
ATOM 789 N N . SER A 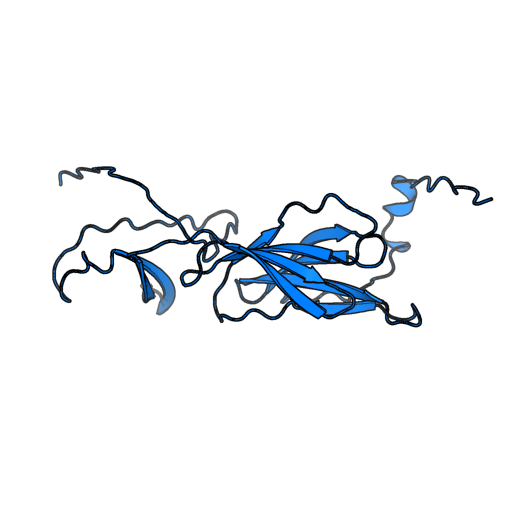1 99 ? -2.493 1.886 8.612 1.00 82.81 99 SER A N 1
ATOM 790 C CA . SER A 1 99 ? -3.504 0.878 8.848 1.00 82.81 99 SER A CA 1
ATOM 791 C C . SER A 1 99 ? -4.442 1.396 9.926 1.00 82.81 99 SER A C 1
ATOM 793 O O . SER A 1 99 ? -4.298 2.504 10.448 1.00 82.81 99 SER A O 1
ATOM 795 N N . LEU A 1 100 ? -5.386 0.557 10.331 1.00 71.38 100 LEU A N 1
ATOM 796 C CA . LEU A 1 100 ? -6.121 0.813 11.565 1.00 71.38 100 LEU A CA 1
ATOM 797 C C . LEU A 1 100 ? -5.144 0.910 12.728 1.00 71.38 100 LEU A C 1
ATOM 799 O O . LEU A 1 100 ? -5.300 1.766 13.604 1.00 71.38 100 LEU A O 1
ATOM 803 N N . THR A 1 101 ? -4.128 0.031 12.698 1.00 72.88 101 THR A N 1
ATOM 804 C CA . THR A 1 101 ? -3.131 -0.162 13.746 1.00 72.88 101 THR A CA 1
ATOM 805 C C . THR A 1 101 ? -1.816 0.588 13.647 1.00 72.88 101 THR A C 1
ATOM 807 O O . THR A 1 101 ? -1.030 0.600 14.592 1.00 72.88 101 THR A O 1
ATOM 810 N N . THR A 1 102 ? -1.676 1.403 12.617 1.00 80.56 102 THR A N 1
ATOM 811 C CA . THR A 1 102 ? -0.491 2.220 12.416 1.00 80.56 102 THR A CA 1
ATOM 812 C C . THR A 1 102 ? -0.917 3.587 11.895 1.00 80.56 102 THR A C 1
ATOM 814 O O . THR A 1 102 ? -1.559 3.658 10.841 1.00 80.56 102 THR A O 1
ATOM 817 N N . PRO A 1 103 ? -0.611 4.679 12.630 1.00 83.00 103 PRO A N 1
ATOM 818 C CA . PRO A 1 103 ? -0.790 6.028 12.110 1.00 83.00 103 PRO A CA 1
ATOM 819 C C . PRO A 1 103 ? -0.102 6.195 10.758 1.00 83.00 103 PRO A C 1
ATOM 821 O O . PRO A 1 103 ? 0.816 5.448 10.425 1.00 83.00 103 PRO A O 1
ATOM 824 N N . GLU A 1 104 ? -0.516 7.194 9.983 1.00 86.06 104 GLU A N 1
ATOM 825 C CA . GLU A 1 104 ? 0.121 7.427 8.692 1.00 86.06 104 GLU A CA 1
ATOM 826 C C . GLU A 1 104 ? 1.632 7.675 8.842 1.00 86.06 104 GLU A C 1
ATOM 828 O O . GLU A 1 104 ? 2.094 8.545 9.590 1.00 86.06 104 GLU A O 1
ATOM 833 N N . GLN A 1 105 ? 2.390 6.882 8.094 1.00 92.56 105 GLN A N 1
ATOM 834 C CA . GLN A 1 105 ? 3.828 6.951 7.942 1.00 92.56 105 GLN A CA 1
ATOM 835 C C . GLN A 1 105 ? 4.165 7.336 6.505 1.00 92.56 105 GLN A C 1
ATOM 837 O O . GLN A 1 105 ? 3.600 6.796 5.554 1.00 92.56 105 GLN A O 1
ATOM 842 N N . THR A 1 106 ? 5.152 8.210 6.331 1.00 96.06 106 THR A N 1
ATOM 843 C CA . THR A 1 106 ? 5.854 8.353 5.055 1.00 96.06 106 THR A CA 1
ATOM 844 C C . THR A 1 106 ? 7.020 7.379 5.053 1.00 96.06 106 THR A C 1
ATOM 846 O O . THR A 1 106 ? 7.942 7.518 5.858 1.00 96.06 106 THR A O 1
ATOM 849 N N . VAL A 1 107 ? 7.006 6.428 4.125 1.00 96.81 107 VAL A N 1
ATOM 850 C CA . VAL A 1 107 ? 8.021 5.379 4.003 1.00 96.81 107 VAL A CA 1
ATOM 851 C C . VAL A 1 107 ? 8.790 5.562 2.699 1.00 96.81 107 VAL A C 1
ATOM 853 O O . VAL A 1 107 ? 8.211 5.877 1.659 1.00 96.81 107 VAL A O 1
ATOM 856 N N . GLU A 1 108 ? 10.105 5.380 2.752 1.00 97.62 108 GLU A N 1
ATOM 857 C CA . GLU A 1 108 ? 10.993 5.327 1.592 1.00 97.62 108 GLU A CA 1
ATOM 858 C C . GLU A 1 108 ? 11.464 3.891 1.385 1.00 97.62 108 GLU A C 1
ATOM 860 O O . GLU A 1 108 ? 11.961 3.256 2.311 1.00 97.62 108 GLU A O 1
ATOM 865 N N . TYR A 1 109 ? 11.297 3.388 0.171 1.00 96.75 109 TYR A N 1
ATOM 866 C CA . TYR A 1 109 ? 11.807 2.107 -0.285 1.00 96.75 109 TYR A CA 1
ATOM 867 C C . TYR A 1 109 ? 12.928 2.340 -1.291 1.00 96.75 109 TYR A C 1
ATOM 869 O O . TYR A 1 109 ? 12.749 3.093 -2.247 1.00 96.75 109 TYR A O 1
ATOM 877 N N . ASP A 1 110 ? 14.066 1.6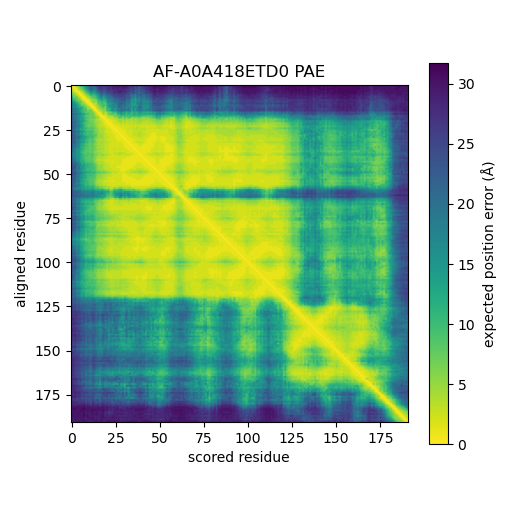86 -1.093 1.00 95.19 110 ASP A N 1
ATOM 878 C CA . ASP A 1 110 ? 15.179 1.717 -2.035 1.00 95.19 110 ASP A CA 1
ATOM 879 C C . ASP A 1 110 ? 15.158 0.462 -2.921 1.00 95.19 110 ASP A C 1
ATOM 881 O O . ASP A 1 110 ? 15.256 -0.666 -2.435 1.00 95.19 110 ASP A O 1
ATOM 885 N N . PHE A 1 111 ? 15.028 0.674 -4.230 1.00 89.31 111 PHE A N 1
ATOM 886 C CA . PHE A 1 111 ? 14.904 -0.375 -5.242 1.00 89.31 111 PHE A CA 1
ATOM 887 C C . PHE A 1 111 ? 16.160 -1.247 -5.390 1.00 89.31 111 PHE A C 1
ATOM 889 O O . PHE A 1 111 ? 16.050 -2.405 -5.778 1.00 89.31 111 PHE A O 1
ATOM 896 N N . ILE A 1 112 ? 17.344 -0.726 -5.062 1.00 90.25 112 ILE A N 1
ATOM 897 C CA . ILE A 1 112 ? 18.605 -1.462 -5.217 1.00 90.25 112 ILE A CA 1
ATOM 898 C C . ILE A 1 112 ? 18.863 -2.353 -4.004 1.00 90.25 112 ILE A C 1
ATOM 900 O O . ILE A 1 112 ? 19.241 -3.514 -4.140 1.00 90.25 112 ILE A O 1
ATOM 904 N N . SER A 1 113 ? 18.673 -1.807 -2.805 1.00 92.56 113 SER A N 1
ATOM 905 C CA . SER A 1 113 ? 18.946 -2.514 -1.549 1.00 92.56 113 SER A CA 1
ATOM 906 C C . SER A 1 113 ? 17.749 -3.292 -1.003 1.00 92.56 113 SER A C 1
ATOM 908 O O . SER A 1 113 ? 17.922 -4.074 -0.068 1.00 92.56 113 SER A O 1
ATOM 910 N N . TYR A 1 114 ? 16.552 -3.081 -1.560 1.00 91.75 114 TYR A N 1
ATOM 911 C CA . TYR A 1 114 ? 15.278 -3.652 -1.113 1.00 91.75 114 TYR A CA 1
ATOM 912 C C . TYR A 1 114 ? 14.892 -3.274 0.327 1.00 91.75 114 TYR A C 1
ATOM 914 O O . TYR A 1 114 ? 14.059 -3.937 0.947 1.00 91.75 114 TYR A O 1
ATOM 922 N N . LYS A 1 115 ? 15.490 -2.211 0.879 1.00 94.38 115 LYS A N 1
ATOM 923 C CA . LYS A 1 115 ? 15.258 -1.764 2.258 1.00 94.38 115 LYS A CA 1
ATOM 924 C C . LYS A 1 115 ? 14.208 -0.663 2.321 1.00 94.38 115 LYS A C 1
ATOM 926 O O . LYS A 1 115 ? 14.132 0.193 1.441 1.00 94.38 115 LYS A O 1
ATOM 931 N N . THR A 1 116 ? 13.445 -0.659 3.410 1.00 95.12 116 THR A N 1
ATOM 932 C CA . THR A 1 116 ? 12.487 0.397 3.755 1.00 95.12 116 THR A CA 1
ATOM 933 C C . THR A 1 116 ? 12.951 1.193 4.965 1.00 95.12 116 THR A C 1
ATOM 935 O O . THR A 1 116 ? 13.428 0.612 5.940 1.00 95.12 116 THR A O 1
ATOM 938 N N . VAL A 1 117 ? 12.747 2.507 4.937 1.00 96.25 117 VAL A N 1
ATOM 939 C CA . VAL A 1 117 ? 12.985 3.409 6.070 1.00 96.25 117 VAL A CA 1
ATOM 940 C C . VAL A 1 117 ? 11.764 4.303 6.268 1.00 96.25 117 VAL A C 1
ATOM 942 O O . VAL A 1 117 ? 11.249 4.883 5.313 1.00 96.25 117 VAL A O 1
ATOM 945 N N . ILE A 1 118 ? 11.303 4.436 7.512 1.00 95.50 118 ILE A N 1
ATOM 946 C CA . ILE A 1 118 ? 10.259 5.399 7.874 1.00 95.50 118 ILE A CA 1
ATOM 947 C C . ILE A 1 118 ? 10.906 6.785 7.937 1.00 95.50 118 ILE A C 1
ATOM 949 O O . ILE A 1 118 ? 11.803 7.025 8.740 1.00 95.50 118 ILE A O 1
ATOM 953 N N . LEU A 1 119 ? 10.462 7.697 7.073 1.00 94.81 119 LEU A N 1
ATOM 954 C CA . LEU A 1 119 ? 10.943 9.080 7.035 1.00 94.81 119 LEU A CA 1
ATOM 955 C C . LEU A 1 119 ? 10.169 9.988 7.990 1.00 94.81 119 LEU A C 1
ATOM 957 O O . LEU A 1 119 ? 10.704 10.976 8.489 1.00 94.81 119 LEU A O 1
ATOM 961 N N . LYS A 1 120 ? 8.887 9.686 8.192 1.00 90.69 120 LYS A N 1
ATOM 962 C CA . LYS A 1 120 ? 7.992 10.440 9.064 1.00 90.69 120 LYS A CA 1
ATOM 963 C C . LYS A 1 120 ? 6.922 9.506 9.598 1.00 90.69 120 LYS A C 1
ATOM 965 O O . LYS A 1 120 ? 6.338 8.754 8.829 1.00 90.69 120 LYS A O 1
ATOM 970 N N . GLU A 1 121 ? 6.620 9.635 10.877 1.00 86.44 121 GLU A N 1
ATOM 971 C CA . GLU A 1 121 ? 5.448 9.048 11.514 1.00 86.44 121 GLU A CA 1
ATOM 972 C C . GLU A 1 121 ? 4.756 10.143 12.320 1.00 86.44 121 GLU A C 1
ATOM 974 O O . GLU A 1 121 ? 5.426 10.972 12.941 1.00 86.44 121 GLU A O 1
ATOM 979 N N . THR A 1 122 ? 3.426 10.193 12.287 1.00 72.38 122 THR A N 1
ATOM 980 C CA . THR A 1 122 ? 2.657 11.071 13.173 1.00 72.38 122 THR A CA 1
ATOM 981 C C . THR A 1 122 ? 2.236 10.284 14.414 1.00 72.38 122 THR A C 1
ATOM 983 O O . THR A 1 122 ? 1.377 9.415 14.298 1.00 72.38 122 THR A O 1
ATOM 986 N N . PRO A 1 123 ? 2.798 10.568 15.605 1.00 70.88 123 PRO A N 1
ATOM 987 C CA . PRO A 1 123 ? 2.406 9.871 16.823 1.00 70.88 123 PRO A CA 1
ATOM 988 C C . PRO A 1 123 ? 0.949 10.177 17.168 1.00 70.88 123 PRO A C 1
ATOM 990 O O . PRO A 1 123 ? 0.550 11.343 17.193 1.00 70.88 123 PRO A O 1
ATOM 993 N N . VAL A 1 124 ? 0.169 9.144 17.490 1.00 71.88 124 VAL A N 1
ATOM 994 C CA . VAL A 1 124 ? -1.221 9.302 17.947 1.00 71.88 124 VAL A CA 1
ATOM 995 C C . VAL A 1 124 ? -1.392 8.623 19.307 1.00 71.88 124 VAL A C 1
ATOM 997 O O . VAL A 1 124 ? -1.816 7.469 19.385 1.00 71.88 124 VAL A O 1
ATOM 1000 N N . PRO A 1 125 ? -1.001 9.300 20.401 1.00 72.19 125 PRO A N 1
ATOM 1001 C CA . PRO A 1 125 ? -1.086 8.734 21.741 1.00 72.19 125 PRO A CA 1
ATOM 1002 C C . PRO A 1 125 ? -2.545 8.631 22.220 1.00 72.19 125 PRO A C 1
ATOM 1004 O O . PRO A 1 125 ? -3.410 9.373 21.763 1.00 72.19 125 PRO A O 1
ATOM 1007 N N . HIS A 1 126 ? -2.799 7.744 23.190 1.00 79.25 126 HIS A N 1
ATOM 1008 C CA . HIS A 1 126 ? -4.085 7.548 23.894 1.00 79.25 126 HIS A CA 1
ATOM 1009 C C . HIS A 1 126 ? -5.227 6.855 23.135 1.00 79.25 126 HIS A C 1
ATOM 1011 O O . HIS A 1 126 ? -6.298 6.689 23.713 1.00 79.25 126 HIS A O 1
ATOM 1017 N N . TYR A 1 127 ? -5.022 6.384 21.905 1.00 76.06 127 TYR A N 1
ATOM 1018 C CA . TYR A 1 127 ? -6.040 5.626 21.167 1.00 76.06 127 TYR A CA 1
ATOM 1019 C C . TYR A 1 127 ? -5.712 4.130 21.113 1.00 76.06 127 TYR A C 1
ATOM 1021 O O . TYR A 1 127 ? -4.543 3.735 21.082 1.00 76.06 127 TYR A O 1
ATOM 1029 N N . ASP A 1 128 ? -6.759 3.311 21.138 1.00 73.50 128 ASP A N 1
ATOM 1030 C CA . ASP A 1 128 ? -6.744 1.886 20.830 1.00 73.50 128 ASP A CA 1
ATOM 1031 C C . ASP A 1 128 ? -7.692 1.576 19.679 1.00 73.50 128 ASP A C 1
ATOM 1033 O O . ASP A 1 128 ? -8.359 2.461 19.133 1.00 73.50 128 ASP A O 1
ATOM 1037 N N . ARG A 1 129 ? -7.712 0.303 19.302 1.00 73.50 129 ARG A N 1
ATOM 1038 C CA . ARG A 1 129 ? -8.334 -0.157 18.074 1.00 73.50 129 ARG A CA 1
ATOM 1039 C C . ARG A 1 129 ? -8.603 -1.637 18.073 1.00 73.50 129 ARG A C 1
ATOM 1041 O O . ARG A 1 129 ? -7.822 -2.427 18.592 1.00 73.50 129 ARG A O 1
ATOM 1048 N N . GLU A 1 130 ? -9.673 -1.991 17.387 1.00 71.38 130 GLU A N 1
ATOM 1049 C CA . GLU A 1 130 ? -10.069 -3.370 17.172 1.00 71.38 130 GLU A CA 1
ATOM 1050 C C . GLU A 1 130 ? -10.755 -3.523 15.814 1.00 71.38 130 GLU A C 1
ATOM 1052 O O . GLU A 1 130 ? -11.281 -2.567 15.230 1.00 71.38 130 GLU A O 1
ATOM 1057 N N . ARG A 1 131 ? -10.711 -4.749 15.296 1.00 67.69 131 ARG A N 1
ATOM 1058 C CA . ARG A 1 131 ? -11.485 -5.159 14.130 1.00 67.69 131 ARG A CA 1
ATOM 1059 C C . ARG A 1 131 ? -12.676 -5.949 14.631 1.00 67.69 131 ARG A C 1
ATOM 1061 O O . ARG A 1 131 ? -12.518 -6.847 15.452 1.00 67.69 131 ARG A O 1
ATOM 1068 N N . VAL A 1 132 ? -13.843 -5.612 14.108 1.00 78.38 132 VAL A N 1
ATOM 1069 C CA . VAL A 1 132 ? -15.081 -6.330 14.391 1.00 78.38 132 VAL A CA 1
ATOM 1070 C C . VAL A 1 132 ? -15.716 -6.729 13.071 1.00 78.38 132 VAL A C 1
ATOM 1072 O O . VAL A 1 132 ? -15.507 -6.084 12.042 1.00 78.38 132 VAL A O 1
ATOM 1075 N N . GLU A 1 133 ? -16.473 -7.810 13.088 1.00 81.88 133 GLU A N 1
ATOM 1076 C CA . GLU A 1 133 ? -17.172 -8.314 11.914 1.00 81.88 133 GLU A CA 1
ATOM 1077 C C . GLU A 1 133 ? -18.672 -8.153 12.134 1.00 81.88 133 GLU A C 1
ATOM 1079 O O . GLU A 1 133 ? -19.183 -8.437 13.217 1.00 81.88 133 GLU A O 1
ATOM 1084 N N . ALA A 1 134 ? -19.372 -7.660 11.115 1.00 81.12 134 ALA A N 1
ATOM 1085 C CA . ALA A 1 134 ? -20.825 -7.660 11.072 1.00 81.12 134 ALA A CA 1
ATOM 1086 C C . ALA A 1 134 ? -21.299 -8.642 10.010 1.00 81.12 134 ALA A C 1
ATOM 1088 O O . ALA A 1 134 ? -20.746 -8.696 8.914 1.00 81.12 134 ALA A O 1
ATOM 1089 N N . THR A 1 135 ? -22.359 -9.377 10.315 1.00 90.12 135 THR A N 1
ATOM 1090 C CA . THR A 1 135 ? -23.015 -10.254 9.347 1.00 90.12 135 THR A CA 1
ATOM 1091 C C . THR A 1 135 ? -24.205 -9.516 8.749 1.00 90.12 135 THR A C 1
ATOM 1093 O O . THR A 1 135 ? -25.108 -9.096 9.475 1.00 90.12 135 THR A O 1
ATOM 1096 N N . ALA A 1 136 ? -24.199 -9.333 7.431 1.00 87.31 136 ALA A N 1
ATOM 1097 C CA . ALA A 1 136 ? -25.329 -8.786 6.693 1.00 87.31 136 ALA A CA 1
ATOM 1098 C C . ALA A 1 136 ? -26.520 -9.758 6.697 1.00 87.31 136 ALA A C 1
ATOM 1100 O O . ALA A 1 136 ? -26.375 -10.953 6.955 1.00 87.31 136 ALA A O 1
ATOM 1101 N N . SER A 1 137 ? -27.710 -9.255 6.361 1.00 93.94 137 SER A N 1
ATOM 1102 C CA . SER A 1 137 ? -28.929 -10.072 6.275 1.00 93.94 137 SER A CA 1
ATOM 1103 C C . SER A 1 137 ? -28.845 -11.192 5.232 1.00 93.94 137 SER A C 1
ATOM 1105 O O . SER A 1 137 ? -29.567 -12.177 5.348 1.00 93.94 137 SER A O 1
ATOM 1107 N N . ASP A 1 138 ? -27.968 -11.056 4.236 1.00 92.12 138 ASP A N 1
ATOM 1108 C CA . ASP A 1 138 ? -27.690 -12.066 3.210 1.00 92.12 138 ASP A CA 1
ATOM 1109 C C . ASP A 1 138 ? -26.555 -13.041 3.588 1.00 92.12 138 ASP A C 1
ATOM 1111 O O . ASP A 1 138 ? -26.208 -13.921 2.803 1.00 92.12 138 ASP A O 1
ATOM 1115 N N . GLY A 1 139 ? -25.983 -12.908 4.789 1.00 90.94 139 GLY A N 1
ATOM 1116 C CA . GLY A 1 139 ? -24.872 -13.728 5.275 1.00 90.94 139 GLY A CA 1
ATOM 1117 C C . GLY A 1 139 ? -23.481 -13.210 4.902 1.00 90.94 139 GLY A C 1
ATOM 1118 O O . GLY A 1 139 ? -22.489 -13.795 5.338 1.00 90.94 139 GLY A O 1
ATOM 1119 N N . THR A 1 140 ? -23.370 -12.113 4.148 1.00 83.75 140 THR A N 1
ATOM 1120 C CA . THR A 1 140 ? -22.074 -11.504 3.823 1.00 83.75 140 THR A CA 1
ATOM 1121 C C . THR A 1 140 ? -21.389 -10.987 5.089 1.00 83.75 140 THR A C 1
ATOM 1123 O O . THR A 1 140 ? -21.981 -10.238 5.867 1.00 83.75 140 THR A O 1
ATOM 1126 N N . ILE A 1 141 ? -20.118 -11.346 5.284 1.00 76.94 141 ILE A N 1
ATOM 1127 C CA . ILE A 1 141 ? -19.297 -10.823 6.381 1.00 76.94 141 ILE A CA 1
ATOM 1128 C C . ILE A 1 141 ? -18.717 -9.466 5.980 1.00 76.94 141 ILE A C 1
ATOM 1130 O O . ILE A 1 141 ? -17.940 -9.354 5.030 1.00 76.94 141 ILE A O 1
ATOM 1134 N N . ILE A 1 142 ? -19.091 -8.430 6.723 1.00 77.12 142 ILE A N 1
ATOM 1135 C CA . ILE A 1 142 ? -18.651 -7.053 6.535 1.00 77.12 142 ILE A CA 1
ATOM 1136 C C . ILE A 1 142 ? -17.590 -6.738 7.594 1.00 77.12 142 ILE A C 1
ATOM 1138 O O . ILE A 1 142 ? -17.914 -6.622 8.781 1.00 77.12 142 ILE A O 1
ATOM 1142 N N . PRO A 1 143 ? -16.318 -6.566 7.203 1.00 71.62 143 PRO A N 1
ATOM 1143 C CA . PRO A 1 143 ? -15.288 -6.158 8.140 1.00 71.62 143 PRO A CA 1
ATOM 1144 C C . PRO A 1 143 ? -15.435 -4.679 8.502 1.00 71.62 143 PRO A C 1
ATOM 1146 O O . PRO A 1 143 ? -15.485 -3.813 7.628 1.00 71.62 143 PRO A O 1
ATOM 1149 N N . MET A 1 144 ? -15.430 -4.382 9.798 1.00 74.50 144 MET A N 1
ATOM 1150 C CA . MET A 1 144 ? -15.482 -3.026 10.334 1.00 74.50 144 MET A CA 1
ATOM 1151 C C . MET A 1 144 ? -14.262 -2.735 11.201 1.00 74.50 144 MET A C 1
ATOM 1153 O O . MET A 1 144 ? -13.649 -3.611 11.811 1.00 74.50 144 MET A O 1
ATOM 1157 N N . SER A 1 145 ? -13.904 -1.459 11.231 1.00 68.00 145 SER A N 1
ATOM 1158 C CA . SER A 1 145 ? -12.717 -0.959 11.909 1.00 68.00 145 SER A CA 1
ATOM 1159 C C . SER A 1 145 ? -13.130 0.026 12.984 1.00 68.00 145 SER A C 1
ATOM 1161 O O . SER A 1 145 ? -13.848 0.977 12.682 1.00 68.00 145 SER A O 1
ATOM 1163 N N . VAL A 1 146 ? -12.676 -0.181 14.218 1.00 75.81 146 VAL A N 1
ATOM 1164 C CA . VAL A 1 146 ? -13.041 0.666 15.356 1.00 75.81 146 VAL A CA 1
ATOM 1165 C C . VAL A 1 146 ? -11.778 1.281 15.945 1.00 75.81 146 VAL A C 1
ATOM 1167 O O . VAL A 1 146 ? -10.797 0.584 16.192 1.00 75.81 146 VAL A O 1
ATOM 1170 N N . ILE A 1 147 ? -11.806 2.594 16.170 1.00 76.25 147 ILE A N 1
ATOM 1171 C CA . ILE A 1 147 ? -10.765 3.350 16.874 1.00 76.25 147 ILE A CA 1
ATOM 1172 C C . ILE A 1 147 ? -11.446 4.095 18.022 1.00 76.25 147 ILE A C 1
ATOM 1174 O O . ILE A 1 147 ? -12.493 4.712 17.828 1.00 76.25 147 ILE A O 1
ATOM 1178 N N . TYR A 1 148 ? -10.861 4.049 19.215 1.00 78.75 148 TYR A N 1
ATOM 1179 C CA . TYR A 1 148 ? -11.409 4.693 20.409 1.00 78.75 148 TYR A CA 1
ATOM 1180 C C . TYR A 1 148 ? -10.298 5.180 21.339 1.00 78.75 148 TYR A C 1
ATOM 1182 O O . TYR A 1 148 ? -9.168 4.701 21.286 1.00 78.75 148 TYR A O 1
ATOM 1190 N N . ARG A 1 149 ? -10.601 6.141 22.215 1.00 84.50 149 ARG A N 1
ATOM 1191 C CA . ARG A 1 149 ? -9.676 6.543 23.282 1.00 84.50 149 ARG A CA 1
ATOM 1192 C C . ARG A 1 149 ? -9.574 5.442 24.335 1.00 84.50 149 ARG A C 1
ATOM 1194 O O . ARG A 1 149 ? -10.593 5.020 24.877 1.00 84.50 149 ARG A O 1
ATOM 1201 N N . LYS A 1 150 ? -8.349 5.009 24.644 1.00 82.12 150 LYS A N 1
ATOM 1202 C CA . LYS A 1 150 ? -8.039 3.952 25.626 1.00 82.12 150 LYS A CA 1
ATOM 1203 C C . LYS A 1 150 ? -8.674 4.218 26.984 1.00 82.12 150 LYS A C 1
ATOM 1205 O O . LYS A 1 150 ? -9.211 3.310 27.602 1.00 82.12 150 LYS A O 1
ATOM 1210 N N . ASP A 1 151 ? -8.608 5.467 27.424 1.00 86.62 151 ASP A N 1
ATOM 1211 C CA . ASP A 1 151 ? -9.060 5.922 28.735 1.00 86.62 151 ASP A CA 1
ATOM 1212 C C . ASP A 1 151 ? -10.567 6.208 28.810 1.00 86.62 151 ASP A C 1
ATOM 1214 O O . ASP A 1 151 ? -11.090 6.446 29.894 1.00 86.62 151 ASP A O 1
ATOM 1218 N N . GLU A 1 152 ? -11.276 6.150 27.680 1.00 86.38 152 GLU A N 1
ATOM 1219 C CA . GLU A 1 152 ? -12.719 6.399 27.601 1.00 86.38 152 GLU A CA 1
ATOM 1220 C C . GLU A 1 152 ? -13.519 5.172 27.126 1.00 86.38 152 GLU A C 1
ATOM 1222 O O . GLU A 1 152 ? -14.730 5.283 26.915 1.00 86.38 152 GLU A O 1
ATOM 1227 N N . LYS A 1 153 ? -12.886 3.999 26.940 1.00 82.94 153 LYS A N 1
ATOM 1228 C CA . LYS A 1 153 ? -13.614 2.767 26.587 1.00 82.94 153 LYS A CA 1
ATOM 1229 C C . LYS A 1 153 ? -14.516 2.379 27.758 1.00 82.94 153 LYS A C 1
ATOM 1231 O O . LYS A 1 153 ? -14.035 2.099 28.856 1.00 82.94 153 LYS A O 1
ATOM 1236 N N . LYS A 1 154 ? -15.830 2.365 27.533 1.00 84.88 154 LYS A N 1
ATOM 1237 C CA . LYS A 1 154 ? -16.777 1.840 28.520 1.00 84.88 154 LYS A CA 1
ATOM 1238 C C . LYS A 1 154 ? -16.701 0.313 28.571 1.00 84.88 154 LYS A C 1
ATOM 1240 O O . LYS A 1 154 ? -16.256 -0.331 27.623 1.00 84.88 154 LYS A O 1
ATOM 1245 N N . ALA A 1 155 ? -17.144 -0.260 29.689 1.00 84.56 155 ALA A N 1
ATOM 1246 C CA . ALA A 1 155 ? -17.272 -1.707 29.827 1.00 84.56 155 ALA A CA 1
ATOM 1247 C C . ALA A 1 155 ? -18.206 -2.290 28.754 1.00 84.56 155 ALA A C 1
ATOM 1249 O O . ALA A 1 155 ? -19.108 -1.608 28.261 1.00 84.56 155 ALA A O 1
ATOM 1250 N N . GLU A 1 156 ? -18.000 -3.559 28.414 1.00 81.25 156 GLU A N 1
ATOM 1251 C CA . GLU A 1 156 ? -18.833 -4.270 27.447 1.00 81.25 156 GLU A CA 1
ATOM 1252 C C . GLU A 1 156 ? -20.325 -4.190 27.823 1.00 81.25 156 GLU A C 1
ATOM 1254 O O . GLU A 1 156 ? -20.696 -4.242 28.998 1.00 81.25 156 GLU A O 1
ATOM 1259 N N . GLY A 1 157 ? -21.186 -3.985 26.823 1.00 80.12 157 GLY A N 1
ATOM 1260 C CA . GLY A 1 157 ? -22.629 -3.805 27.014 1.00 80.12 157 GLY A CA 1
ATOM 1261 C C . GLY A 1 157 ? -23.070 -2.406 27.469 1.00 80.12 157 GLY A C 1
ATOM 1262 O O . GLY A 1 157 ? -24.270 -2.145 27.523 1.00 80.12 157 GLY A O 1
ATOM 1263 N N . GLN A 1 158 ? -22.147 -1.480 27.760 1.00 85.38 158 GLN A N 1
ATOM 1264 C CA . GLN A 1 158 ? -22.499 -0.096 28.093 1.00 85.38 158 GLN A CA 1
ATOM 1265 C C . GLN A 1 158 ? -22.576 0.790 26.838 1.00 85.38 158 GLN A C 1
ATOM 1267 O O . GLN A 1 158 ? -21.640 0.803 26.036 1.00 85.38 158 GLN A O 1
ATOM 1272 N N . PRO A 1 159 ? -23.635 1.605 26.671 1.00 82.69 159 PRO A N 1
ATOM 1273 C CA . PRO A 1 159 ? -23.772 2.472 25.508 1.00 82.69 159 PRO A CA 1
ATOM 1274 C C . PRO A 1 159 ? -22.694 3.564 25.495 1.00 82.69 159 PRO A C 1
ATOM 1276 O O . PRO A 1 159 ? -22.536 4.339 26.449 1.00 82.69 159 PRO A O 1
ATOM 1279 N N . GLN A 1 160 ? -21.970 3.653 24.381 1.00 85.44 160 GLN A N 1
ATOM 1280 C CA . GLN A 1 160 ? -20.936 4.648 24.110 1.00 85.44 160 GLN A CA 1
ATOM 1281 C C . GLN A 1 160 ? -21.273 5.392 22.817 1.00 85.44 160 GLN A C 1
ATOM 1283 O O . GLN A 1 160 ? -21.828 4.815 21.886 1.00 85.44 160 GLN A O 1
ATOM 1288 N N . ALA A 1 161 ? -20.964 6.689 22.773 1.00 86.44 161 ALA A N 1
ATOM 1289 C CA . ALA A 1 161 ? -21.168 7.478 21.567 1.00 86.44 161 ALA A CA 1
ATOM 1290 C C . ALA A 1 161 ? -20.324 6.895 20.421 1.00 86.44 161 ALA A C 1
ATOM 1292 O O . ALA A 1 161 ? -19.110 6.745 20.562 1.00 86.44 161 ALA A O 1
ATOM 1293 N N . LEU A 1 162 ? -20.980 6.581 19.303 1.00 84.56 162 LEU A N 1
ATOM 1294 C CA . LEU A 1 162 ? -20.377 5.982 18.118 1.00 84.56 162 LEU A CA 1
ATOM 1295 C C . LEU A 1 162 ? -20.660 6.865 16.904 1.00 84.56 162 LEU A C 1
ATOM 1297 O O . LEU A 1 162 ? -21.798 7.267 16.671 1.00 84.56 162 LEU A O 1
ATOM 1301 N N . HIS A 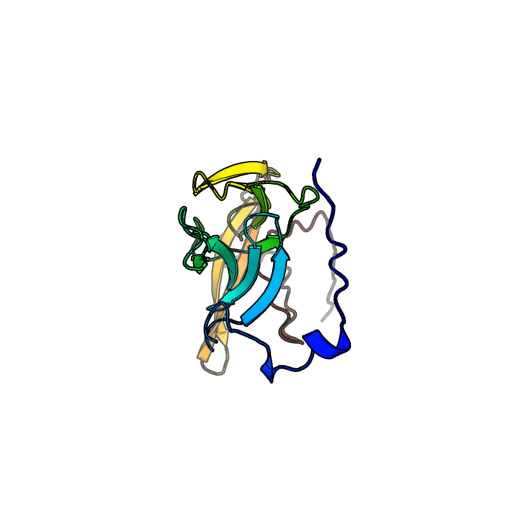1 163 ? -19.625 7.118 16.109 1.00 83.25 163 HIS A N 1
ATOM 1302 C CA . HIS A 1 163 ? -19.770 7.635 14.755 1.00 83.25 163 HIS A CA 1
ATOM 1303 C C . HIS A 1 163 ? -19.485 6.486 13.789 1.00 83.25 163 HIS A C 1
ATOM 1305 O O . HIS A 1 163 ? -18.348 6.029 13.688 1.00 83.25 163 HIS A O 1
ATOM 1311 N N . LEU A 1 164 ? -20.522 6.018 13.095 1.00 83.88 164 LEU A N 1
ATOM 1312 C CA . LEU A 1 164 ? -20.394 5.033 12.028 1.00 83.88 164 LEU A CA 1
ATOM 1313 C C . LEU A 1 164 ? -20.291 5.747 10.678 1.00 83.88 164 LEU A C 1
ATOM 1315 O O . LEU A 1 164 ? -21.180 6.513 10.314 1.00 83.88 164 LEU A O 1
ATOM 1319 N N . TYR A 1 165 ? -19.212 5.483 9.946 1.00 79.12 165 TYR A N 1
ATOM 1320 C CA . TYR A 1 165 ? -18.978 6.037 8.617 1.00 79.12 165 TYR A CA 1
ATOM 1321 C C . TYR A 1 165 ? -18.958 4.930 7.561 1.00 79.12 165 TYR A C 1
ATOM 1323 O O . TYR A 1 165 ? -18.313 3.899 7.748 1.00 79.12 165 TYR A O 1
ATOM 1331 N N . GLY A 1 166 ? -19.625 5.172 6.432 1.00 77.56 166 GLY A N 1
ATOM 1332 C CA . GLY A 1 166 ? -19.635 4.294 5.266 1.00 77.56 166 GLY A CA 1
ATOM 1333 C C . GLY A 1 166 ? -19.905 5.086 3.987 1.00 77.56 166 GLY A C 1
ATOM 1334 O O . GLY A 1 166 ? -20.582 6.111 4.023 1.00 77.56 166 GLY A O 1
ATOM 1335 N N . TYR A 1 167 ? -19.356 4.619 2.864 1.00 81.25 167 TYR A N 1
ATOM 1336 C CA . TYR A 1 167 ? -19.540 5.248 1.550 1.00 81.25 167 TYR A CA 1
ATOM 1337 C C . TYR A 1 167 ? -20.154 4.283 0.527 1.00 81.25 167 TYR A C 1
ATOM 1339 O O . TYR A 1 167 ? -21.307 4.441 0.145 1.00 81.25 167 TYR A O 1
ATOM 1347 N N . GLY A 1 168 ? -19.404 3.260 0.102 1.00 75.62 168 GLY A N 1
ATOM 1348 C CA . GLY A 1 168 ? -19.945 2.122 -0.654 1.00 75.62 168 GLY A CA 1
ATOM 1349 C C . GLY A 1 168 ? -20.416 2.401 -2.089 1.00 75.62 168 GLY A C 1
ATOM 1350 O O . GLY A 1 168 ? -21.217 1.632 -2.604 1.00 75.62 168 GLY A O 1
ATOM 1351 N N . SER A 1 169 ? -19.948 3.465 -2.749 1.00 62.12 169 SER A N 1
ATOM 1352 C CA . SER A 1 169 ? -20.328 3.796 -4.136 1.00 62.12 169 SER A CA 1
ATOM 1353 C C . SER A 1 169 ? -19.109 3.978 -5.054 1.00 62.12 169 SER A C 1
ATOM 1355 O O . SER A 1 169 ? -18.004 4.232 -4.581 1.00 62.12 169 SER A O 1
ATOM 1357 N N . TYR A 1 170 ? -19.302 3.858 -6.374 1.00 73.38 170 TYR A N 1
ATOM 1358 C CA . TYR A 1 170 ? -18.293 4.131 -7.423 1.00 73.38 170 TYR A CA 1
ATOM 1359 C C . TYR A 1 170 ? -16.988 3.323 -7.334 1.00 73.38 170 TYR A C 1
ATOM 1361 O O . TYR A 1 170 ? -15.931 3.814 -7.723 1.00 73.38 170 TYR A O 1
ATOM 1369 N N . GLU A 1 171 ? -17.036 2.110 -6.773 1.00 60.72 171 GLU A N 1
ATOM 1370 C CA . GLU A 1 171 ? -15.843 1.312 -6.432 1.00 60.72 171 GLU A CA 1
ATOM 1371 C C . GLU A 1 171 ? -14.844 2.035 -5.507 1.00 60.72 171 GLU A C 1
ATOM 1373 O O . GLU A 1 171 ? -13.710 1.580 -5.323 1.00 60.72 171 GLU A O 1
ATOM 1378 N N . ALA A 1 172 ? -15.244 3.157 -4.900 1.00 55.94 172 ALA A N 1
ATOM 1379 C CA . ALA A 1 172 ? -14.392 3.906 -4.003 1.00 55.94 172 ALA A CA 1
ATOM 1380 C C . ALA A 1 172 ? -14.244 3.115 -2.704 1.00 55.94 172 ALA A C 1
ATOM 1382 O O . ALA A 1 172 ? -15.135 3.061 -1.853 1.00 55.94 172 ALA A O 1
ATOM 1383 N N . SER A 1 173 ? -13.089 2.478 -2.560 1.00 57.69 173 SER A N 1
ATOM 1384 C CA . SER A 1 173 ? -12.717 1.814 -1.326 1.00 57.69 173 SER A CA 1
ATOM 1385 C C . SER A 1 173 ? -12.073 2.833 -0.396 1.00 57.69 173 SER A C 1
ATOM 1387 O O . SER A 1 173 ? -10.957 3.302 -0.636 1.00 57.69 173 SER A O 1
ATOM 1389 N N . PHE A 1 174 ? -12.762 3.137 0.700 1.00 61.19 174 PHE A N 1
ATOM 1390 C CA . PHE A 1 174 ? -12.102 3.690 1.872 1.00 61.19 174 PHE A CA 1
ATOM 1391 C C . PHE A 1 174 ? -11.224 2.577 2.444 1.00 61.19 174 PHE A C 1
ATOM 1393 O O . PHE A 1 174 ? -11.709 1.657 3.097 1.00 61.19 174 PHE A O 1
ATOM 1400 N N . GLY A 1 175 ? -9.934 2.612 2.099 1.00 53.75 175 GLY A N 1
ATOM 1401 C CA . GLY A 1 175 ? -8.928 1.739 2.703 1.00 53.75 175 GLY A CA 1
ATOM 1402 C C . GLY A 1 175 ? -8.906 1.891 4.227 1.00 53.75 175 GLY A C 1
ATOM 1403 O O . GLY A 1 175 ? -9.556 2.774 4.785 1.00 53.75 175 GLY A O 1
ATOM 1404 N N . ALA A 1 176 ? -8.134 1.050 4.907 1.00 52.06 176 ALA A N 1
ATOM 1405 C CA . ALA A 1 176 ? -7.899 1.147 6.347 1.00 52.06 176 ALA A CA 1
ATOM 1406 C C . ALA A 1 176 ? -7.039 2.381 6.701 1.00 52.06 176 ALA A C 1
ATOM 1408 O O . ALA A 1 176 ? -5.923 2.246 7.192 1.00 52.06 176 ALA A O 1
ATOM 1409 N N . TRP A 1 177 ? -7.526 3.581 6.387 1.00 49.44 177 TRP A N 1
ATOM 1410 C CA . TRP A 1 177 ? -6.867 4.846 6.680 1.00 49.44 177 TRP A CA 1
ATOM 1411 C C . TRP A 1 177 ? -7.105 5.219 8.137 1.00 49.44 177 TRP A C 1
ATOM 1413 O O . TRP A 1 177 ? -8.227 5.146 8.643 1.00 49.44 177 TRP A O 1
ATOM 1423 N N . PHE A 1 178 ? -6.048 5.663 8.804 1.00 45.03 178 PHE A N 1
ATOM 1424 C CA . PHE A 1 178 ? -6.151 6.189 10.153 1.00 45.03 178 PHE A CA 1
ATOM 1425 C C . PHE A 1 178 ? -6.847 7.562 10.130 1.00 45.03 178 PHE A C 1
ATOM 1427 O O . PHE A 1 178 ? -6.288 8.537 9.628 1.00 45.03 178 PHE A O 1
ATOM 1434 N N . LEU A 1 179 ? -8.070 7.652 10.663 1.00 45.03 179 LEU A N 1
ATOM 1435 C CA . LEU A 1 179 ? -8.843 8.896 10.736 1.00 45.03 179 LEU A CA 1
ATOM 1436 C C . LEU A 1 179 ? -8.854 9.432 12.177 1.00 45.03 179 LEU A C 1
ATOM 1438 O O . LEU A 1 179 ? -9.377 8.781 13.079 1.00 45.03 179 LEU A O 1
ATOM 1442 N N . ILE A 1 180 ? -8.333 10.644 12.399 1.00 39.66 180 ILE A N 1
ATOM 1443 C CA . ILE A 1 180 ? -8.555 11.388 13.650 1.00 39.66 180 ILE A CA 1
ATOM 1444 C C . ILE A 1 180 ? -9.742 12.323 13.436 1.00 39.66 180 ILE A C 1
ATOM 1446 O O . ILE A 1 180 ? -9.622 13.333 12.745 1.00 39.66 180 ILE A O 1
ATOM 1450 N N . LEU A 1 181 ? -10.873 12.040 14.079 1.00 36.03 181 LEU A N 1
ATOM 1451 C CA . LEU A 1 181 ? -11.918 13.044 14.271 1.00 36.03 181 LEU A CA 1
ATOM 1452 C C . LEU A 1 181 ? -11.526 13.920 15.463 1.00 36.03 181 LEU A C 1
ATOM 1454 O O . LEU A 1 181 ? -11.798 13.592 16.619 1.00 36.03 181 LEU A O 1
ATOM 1458 N N . SER A 1 182 ? -10.850 15.040 15.205 1.00 29.22 182 SER A N 1
ATOM 1459 C CA . SER A 1 182 ? -10.573 16.014 16.256 1.00 29.22 182 SER A CA 1
ATOM 1460 C C . SER A 1 182 ? -11.821 16.872 16.518 1.00 29.22 182 SER A C 1
ATOM 1462 O O . SER A 1 182 ? -12.170 17.767 15.761 1.00 29.22 182 SER A O 1
ATOM 1464 N N . ARG A 1 183 ? -12.453 16.593 17.668 1.00 30.55 183 ARG A N 1
ATOM 1465 C CA . ARG A 1 183 ? -13.472 17.384 18.392 1.00 30.55 183 ARG A CA 1
ATOM 1466 C C . ARG A 1 183 ? -14.900 17.456 17.813 1.00 30.55 183 ARG A C 1
ATOM 1468 O O . ARG A 1 183 ? -15.155 18.011 16.758 1.00 30.55 183 ARG A O 1
ATOM 1475 N N . ARG A 1 184 ? -15.831 16.992 18.668 1.00 33.94 184 ARG A N 1
ATOM 1476 C CA . ARG A 1 184 ? -17.250 17.379 18.841 1.00 33.94 184 ARG A CA 1
ATOM 1477 C C . ARG A 1 184 ? -18.006 17.806 17.572 1.00 33.94 184 ARG A C 1
ATOM 1479 O O . ARG A 1 184 ? -18.094 18.991 17.272 1.00 33.94 184 ARG A O 1
ATOM 1486 N N . MET A 1 185 ? -18.730 16.862 16.979 1.00 22.91 185 MET A N 1
ATOM 1487 C CA . MET A 1 185 ? -20.038 17.157 16.388 1.00 22.91 185 MET A CA 1
ATOM 1488 C C . MET A 1 185 ? -21.103 16.462 17.230 1.00 22.91 185 MET A C 1
ATOM 1490 O O . MET A 1 185 ? -21.135 15.238 17.319 1.00 22.91 185 MET A O 1
ATOM 1494 N N . TYR A 1 186 ? -21.945 17.256 17.888 1.00 26.27 186 TYR A N 1
ATOM 1495 C CA . TYR A 1 186 ? -23.211 16.767 18.415 1.00 26.27 186 TYR A CA 1
ATOM 1496 C C . TYR A 1 186 ? -24.174 16.670 17.235 1.00 26.27 186 TYR A C 1
ATOM 1498 O O . TYR A 1 186 ? -24.544 17.696 16.670 1.00 26.27 186 TYR A O 1
ATOM 1506 N N . VAL A 1 187 ? -24.587 15.458 16.875 1.00 24.80 187 VAL A N 1
ATOM 1507 C CA . VAL A 1 187 ? -25.815 15.270 16.101 1.00 24.80 187 VAL A CA 1
ATOM 1508 C C . VAL A 1 187 ? -26.864 14.804 17.095 1.00 24.80 187 VAL A C 1
ATOM 1510 O O . VAL A 1 187 ? -26.830 13.674 17.576 1.00 24.80 187 VAL A O 1
ATOM 1513 N N . LYS A 1 188 ? -27.745 15.728 17.477 1.00 21.58 188 LYS A N 1
ATOM 1514 C CA . LYS A 1 188 ? -28.956 15.412 18.224 1.00 21.58 188 LYS A CA 1
ATOM 1515 C C . LYS A 1 188 ? -29.942 14.835 17.210 1.00 21.58 188 LYS A C 1
ATOM 1517 O O . LYS A 1 188 ? -30.424 15.569 16.355 1.00 21.58 188 LYS A O 1
ATOM 1522 N N . VAL A 1 189 ? -30.168 13.528 17.264 1.00 26.02 189 VAL A N 1
ATOM 1523 C CA . VAL A 1 189 ? -31.299 12.901 16.577 1.00 26.02 189 VAL A CA 1
ATOM 1524 C C . VAL A 1 189 ? -32.400 12.807 17.625 1.00 26.02 189 VAL A C 1
ATOM 1526 O O . VAL A 1 189 ? -32.344 11.949 18.504 1.00 26.02 189 VAL A O 1
ATOM 1529 N N . ASP A 1 190 ? -33.320 13.769 17.603 1.00 27.88 190 ASP A N 1
ATOM 1530 C CA . ASP A 1 190 ? -34.605 13.596 18.279 1.00 27.88 190 ASP A CA 1
ATOM 1531 C C . ASP A 1 190 ? -35.422 12.571 17.463 1.00 27.88 190 ASP A C 1
ATOM 1533 O O . ASP A 1 190 ? -35.334 12.562 16.232 1.00 27.88 190 ASP A O 1
ATOM 1537 N N . MET A 1 191 ? -36.106 11.673 18.184 1.00 35.94 191 MET A N 1
ATOM 1538 C CA . MET A 1 191 ? -36.868 10.517 17.676 1.00 35.94 191 MET A CA 1
ATOM 1539 C C . MET A 1 191 ? -37.909 10.869 16.615 1.00 35.94 191 MET A C 1
ATOM 1541 O O . MET A 1 191 ? -38.570 11.921 16.764 1.00 35.94 191 MET A O 1
#

Nearest PDB structures (foldseek):
  7zjz-assembly1_A  TM=7.973E-01  e=4.094E-09  Serratia proteamaculans
  7ywp-assembly1_A  TM=7.954E-01  e=4.552E-09  Serratia proteamaculans
  7ne5-assembly1_A  TM=7.915E-01  e=6.262E-09  Serratia proteamaculans
  7yx7-assembly1_A  TM=7.929E-01  e=1.317E-08  Serratia proteamaculans
  7ne4-assembly1_A  TM=7.841E-01  e=2.629E-08  Serratia proteamaculans

InterPro domains:
  IPR004106 Peptidase S9, N-terminal domain superfamily [SSF50993] (18-125)
  IPR023302 Peptidase S9A, N-terminal domain [PF02897] (16-121)
  IPR051543 Serine Peptidase S9A Subfamily [PTHR11757] (17-178)

Secondary structure (DSSP, 8-state):
----------HHHHT-GGGPPPSS---TTEEEEEEEE-SSEEEEEEEETTEEEEEEEEE-TTS--EEEEEPP-SSSS-EEEE-----SS-SEEEEEEE-SSS--EEEEEETTT--EEEEEE---TTEEEEEEEEE-TTS-EEEEEEEEEGGGPPPTTS-----------TT----S------S--------

pLDDT: mean 78.99, std 19.22, range [21.58, 97.88]

Mean predicted aligned error: 11.97 Å

Organism: Aphanomyces astaci (NCBI:txid112090)

Sequence (191 aa):
MSVPLPIVLDKQKAAHNSHWTSVFAYDPAVKVESVICFESFFVLSGRQEGLTQRWICGKDTNNSTWHKTRLPMPEAIYSLGTAKNAEYATTKYRYTYSSLTTPEQTVEYDFISYKTVILKETPVPHYDRERVEATASDGTIIPMSVIYRKDEKKAEGQPQALHLYGYGSYEASFGAWFLILSRRMYVKVDM

Foldseek 3Di:
DDDPDPPPPPVVVVPPCVPDDDLDDDDPQWDFDDKDAAPFWIWTWTDGPLATWIWIWGADPVNPHIDTHIQDDPDPFWHKAADDDPHRHFQKGWIWIDALPAAIFTKIAGNPVRDIDTPDGDDDPQKDWDWDWDQDPVRDIDIDIDMDGPVPDDPPPDDDDDDDDDDPPPPDDPGRHHDDPPDDDDDDDDD

Solvent-accessible surface area (backbone atoms only — not comparable to full-atom valu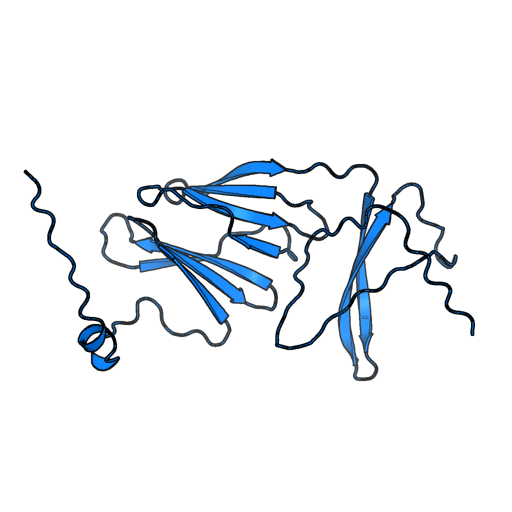es): 12492 Å² total; per-residue (Å²): 137,85,78,81,76,79,82,75,78,54,65,72,70,72,62,46,69,92,75,63,75,80,84,66,82,91,51,96,70,52,48,78,75,48,76,50,78,38,76,73,37,34,36,42,32,29,34,41,93,91,30,54,44,47,30,48,33,37,53,50,99,80,69,78,50,77,45,80,42,69,67,87,67,99,57,97,65,43,24,61,48,82,42,89,72,87,70,44,88,52,60,65,48,40,28,29,42,22,10,76,90,35,56,55,24,39,34,38,36,31,71,84,79,72,48,75,45,79,78,41,72,55,88,72,83,66,58,44,68,49,78,49,75,45,73,44,99,86,66,52,78,44,82,43,81,47,76,46,48,61,92,69,65,67,62,89,95,53,94,69,96,78,87,87,84,86,82,84,53,93,86,53,73,84,56,40,61,60,78,83,86,83,74,88,80,86,79,84,78,79,133